Protein AF-K9THS4-F1 (afdb_monomer_lite)

Radius of gyration: 24.44 Å; chains: 1; bounding box: 47×36×69 Å

pLDDT: mean 78.22, std 18.9, range [24.45, 96.75]

Foldseek 3Di:
DDDDADDPVLVVLLVVLLPDDPVLLVQLLVQQQPDDQDLDLVVSLVSSCVRRVVDDSVSSSSNLVVLLVLLVVCVVVVHDLLVSLVSVLVRLVPDPSNPVADPVSSVSSSVSSCSSNDPPTSSNVNSVSVVVVVVVVVVVVVVDDDDPDDPPDDDDDDDDDPPDDLVRLLVLLVVLVVVLCVVCPPVPDLVVSCPDPSNSVLLVSAPSCLLVLLVVLVVVPLSCQVSNCSRVVDQQQDPVCPPVSVVSNVSSNVVCVVVVHDD

Secondary structure (DSSP, 8-state):
-------GGGHHHHHHHHHS-HHHHHHHHHHHHHSPP-S-HHHHHHHHHHH-TTS-HHHHHHHHHHHHHHHHHHHHTT--HHHHHHHHHHHHHT-GGGTT--HHHHHHHHHHHHHHT-TTSHHHHHHHHHHHHHHHHHHHHHTT---S--TT-------------HHHHHHHHHHHHHHHHHHTTT---HHHHHTSHHHHHHHHTGGGGHHHHHHHHHTT--SSHHHHHHHH----S-GGGTT-HHHHHHHHHHHHHHTT---

Organism: NCBI:txid56110

Structure (mmCIF, N/CA/C/O backbone):
data_AF-K9THS4-F1
#
_entry.id   AF-K9THS4-F1
#
loop_
_atom_site.group_PDB
_atom_site.id
_atom_site.type_symbol
_atom_site.label_atom_id
_atom_site.label_alt_id
_atom_site.label_comp_id
_atom_site.label_asym_id
_atom_site.label_entity_id
_atom_site.label_seq_id
_atom_site.pdbx_PDB_ins_code
_atom_site.Cartn_x
_atom_site.Cartn_y
_atom_site.Cartn_z
_atom_site.occupancy
_atom_site.B_iso_or_equiv
_atom_site.auth_seq_id
_atom_site.auth_comp_id
_atom_site.auth_asym_id
_atom_site.auth_atom_id
_atom_site.pdbx_PDB_model_num
ATOM 1 N N . MET A 1 1 ? 8.500 19.669 -2.660 1.00 38.84 1 MET A N 1
ATOM 2 C CA . MET A 1 1 ? 9.772 18.922 -2.801 1.00 38.84 1 MET A CA 1
ATOM 3 C C . MET A 1 1 ? 9.822 18.404 -4.232 1.00 38.84 1 MET A C 1
ATOM 5 O O . MET A 1 1 ? 8.869 17.749 -4.624 1.00 38.84 1 MET A O 1
ATOM 9 N N . LYS A 1 2 ? 10.820 18.785 -5.044 1.00 50.41 2 LYS A N 1
ATOM 10 C CA . LYS A 1 2 ? 10.943 18.274 -6.423 1.00 50.41 2 LYS A CA 1
ATOM 11 C C . LYS A 1 2 ? 11.494 16.850 -6.345 1.00 50.41 2 LYS A C 1
ATOM 13 O O . LYS A 1 2 ? 12.537 16.660 -5.729 1.00 50.41 2 LYS A O 1
ATOM 18 N N . ILE A 1 3 ? 10.793 15.878 -6.917 1.00 54.09 3 ILE A N 1
ATOM 19 C CA . ILE A 1 3 ? 11.321 14.524 -7.106 1.00 54.09 3 ILE A CA 1
ATOM 20 C C . ILE A 1 3 ? 12.484 14.659 -8.093 1.00 54.09 3 ILE A C 1
ATOM 22 O O . ILE A 1 3 ? 12.300 15.204 -9.179 1.00 54.09 3 ILE A O 1
ATOM 26 N N . THR A 1 4 ? 13.691 14.254 -7.705 1.00 60.38 4 THR A N 1
ATOM 27 C CA . THR A 1 4 ? 14.887 14.436 -8.545 1.00 60.38 4 THR A CA 1
ATOM 28 C C . THR A 1 4 ? 15.502 13.130 -9.020 1.00 60.38 4 THR A C 1
ATOM 30 O O . THR A 1 4 ? 16.322 13.169 -9.932 1.00 60.38 4 THR A O 1
ATOM 33 N N . GLN A 1 5 ? 15.145 11.988 -8.424 1.00 74.25 5 GLN A N 1
ATOM 34 C CA . GLN A 1 5 ? 15.781 10.702 -8.715 1.00 74.25 5 GLN A CA 1
ATOM 35 C C . GLN A 1 5 ? 14.798 9.537 -8.575 1.00 74.25 5 GLN A C 1
ATOM 37 O O . GLN A 1 5 ? 13.923 9.557 -7.709 1.00 74.25 5 GLN A O 1
ATOM 42 N N . VAL A 1 6 ? 14.977 8.515 -9.414 1.00 75.81 6 VAL A N 1
ATOM 43 C CA . VAL A 1 6 ? 14.311 7.213 -9.294 1.00 75.81 6 VAL A CA 1
ATOM 44 C C . VAL A 1 6 ? 15.268 6.247 -8.583 1.00 75.81 6 VAL A C 1
ATOM 46 O O . VAL A 1 6 ? 16.421 6.148 -8.996 1.00 75.81 6 VAL A O 1
ATOM 49 N N . PRO A 1 7 ? 14.837 5.520 -7.536 1.00 75.81 7 PRO A N 1
ATOM 50 C CA . PRO A 1 7 ? 15.679 4.522 -6.880 1.00 75.81 7 PRO A CA 1
ATOM 51 C C . PRO A 1 7 ? 16.186 3.439 -7.845 1.00 75.81 7 PRO A C 1
ATOM 53 O O . PRO A 1 7 ? 15.413 2.893 -8.634 1.00 75.81 7 PRO A O 1
ATOM 56 N N . SER A 1 8 ? 17.465 3.070 -7.730 1.00 76.81 8 SER A N 1
ATOM 57 C CA . SER A 1 8 ? 18.138 2.120 -8.635 1.00 76.81 8 SER A CA 1
ATOM 58 C C . SER A 1 8 ? 17.502 0.728 -8.683 1.00 76.81 8 SER A C 1
ATOM 60 O O . SER A 1 8 ? 17.596 0.040 -9.698 1.00 76.81 8 SER A O 1
ATOM 62 N N . GLN A 1 9 ? 16.781 0.334 -7.631 1.00 76.06 9 GLN A N 1
ATOM 63 C CA . GLN A 1 9 ? 15.999 -0.906 -7.599 1.00 76.06 9 GLN A CA 1
ATOM 64 C C . GLN A 1 9 ? 14.936 -0.990 -8.709 1.00 76.06 9 GLN A C 1
ATOM 66 O O . GLN A 1 9 ? 14.544 -2.088 -9.087 1.00 76.06 9 GLN A O 1
ATOM 71 N N . TYR A 1 10 ? 14.492 0.146 -9.261 1.00 81.94 10 TYR A N 1
ATOM 72 C CA . TYR A 1 10 ? 13.510 0.187 -10.349 1.00 81.94 10 TYR A CA 1
ATOM 73 C C . TYR A 1 10 ? 14.139 0.172 -11.748 1.00 81.94 10 TYR A C 1
ATOM 75 O O . TYR A 1 10 ? 13.423 0.019 -12.738 1.00 81.94 10 TYR A O 1
ATOM 83 N N . TYR A 1 11 ? 15.466 0.290 -11.869 1.00 87.94 11 TYR A N 1
ATOM 84 C CA . TYR A 1 11 ? 16.137 0.298 -13.173 1.00 87.94 11 TYR A CA 1
ATOM 85 C C . TYR A 1 11 ? 15.933 -1.000 -13.970 1.00 87.94 11 TYR A C 1
ATOM 87 O O . TYR A 1 11 ? 15.721 -0.910 -15.183 1.00 87.94 11 TYR A O 1
ATOM 95 N N . PRO A 1 12 ? 15.939 -2.203 -13.357 1.00 86.25 12 PRO A N 1
ATOM 96 C CA . PRO A 1 12 ? 15.635 -3.434 -14.082 1.00 86.25 12 PRO A CA 1
ATOM 97 C C . PRO A 1 12 ? 14.235 -3.425 -14.706 1.00 86.25 12 PRO A C 1
ATOM 99 O O . PRO A 1 12 ? 14.082 -3.814 -15.861 1.00 86.25 12 PRO A O 1
ATOM 102 N N . VAL A 1 13 ? 13.226 -2.923 -13.987 1.00 87.06 13 VAL A N 1
ATOM 103 C CA . VAL A 1 13 ? 11.841 -2.852 -14.483 1.00 87.06 13 VAL A CA 1
ATOM 104 C C . VAL A 1 13 ? 11.675 -1.796 -15.564 1.00 87.06 13 VAL A C 1
ATOM 106 O O . VAL A 1 13 ? 10.976 -2.032 -16.546 1.00 87.06 13 VAL A O 1
ATOM 109 N N . LEU A 1 14 ? 12.351 -0.654 -15.434 1.00 91.62 14 LEU A N 1
ATOM 110 C CA . LEU A 1 14 ? 12.387 0.361 -16.486 1.00 91.62 14 LEU A CA 1
ATOM 111 C C . LEU A 1 14 ? 12.985 -0.202 -17.777 1.00 91.62 14 LEU A C 1
ATOM 113 O O . LEU A 1 14 ? 12.361 -0.103 -18.830 1.00 91.62 14 LEU A O 1
ATOM 117 N N . ASN A 1 15 ? 14.141 -0.866 -17.691 1.00 91.19 15 ASN A N 1
ATOM 118 C CA . ASN A 1 15 ? 14.742 -1.541 -18.844 1.00 91.19 15 ASN A CA 1
ATOM 119 C C . ASN A 1 15 ? 13.814 -2.620 -19.406 1.00 91.19 15 ASN A C 1
ATOM 121 O O . ASN A 1 15 ? 13.628 -2.716 -20.614 1.00 91.19 15 ASN A O 1
ATOM 125 N N . GLN A 1 16 ? 13.155 -3.385 -18.538 1.00 91.69 16 GLN A N 1
ATOM 126 C CA . GLN A 1 16 ? 12.163 -4.358 -18.964 1.00 91.69 16 GLN A CA 1
ATOM 127 C C . GLN A 1 16 ? 11.025 -3.710 -19.766 1.00 91.69 16 GLN A C 1
ATOM 129 O O . GLN A 1 16 ? 10.677 -4.198 -20.838 1.00 91.69 16 GLN A O 1
ATOM 134 N N . LEU A 1 17 ? 10.438 -2.626 -19.260 1.00 92.94 17 LEU A N 1
ATOM 135 C CA . LEU A 1 17 ? 9.347 -1.910 -19.917 1.00 92.94 17 LEU A CA 1
ATOM 136 C C . LEU A 1 17 ? 9.778 -1.197 -21.196 1.00 92.94 17 LEU A C 1
ATOM 138 O O . LEU A 1 17 ? 8.922 -0.943 -22.037 1.00 92.94 17 LEU A O 1
ATOM 142 N N . ILE A 1 18 ? 11.062 -0.888 -21.363 1.00 93.00 18 ILE A N 1
ATOM 143 C CA . ILE A 1 18 ? 11.617 -0.359 -22.612 1.00 93.00 18 ILE A CA 1
ATOM 144 C C . ILE A 1 18 ? 11.721 -1.470 -23.666 1.00 93.00 18 ILE A C 1
ATOM 146 O O . ILE A 1 18 ? 11.284 -1.285 -24.803 1.00 93.00 18 ILE A O 1
ATOM 150 N N . GLU A 1 19 ? 12.230 -2.639 -23.273 1.00 90.94 19 GLU A N 1
ATOM 151 C CA . GLU A 1 19 ? 12.573 -3.736 -24.190 1.00 90.94 19 GLU A CA 1
ATOM 152 C C . GLU A 1 19 ? 11.407 -4.685 -24.513 1.00 90.94 19 GLU A C 1
ATOM 154 O O . GLU A 1 19 ? 11.473 -5.430 -25.485 1.00 90.94 19 GLU A O 1
ATOM 159 N N . LEU A 1 20 ? 10.331 -4.693 -23.717 1.00 91.75 20 LEU A N 1
ATOM 160 C CA . LEU A 1 20 ? 9.190 -5.594 -23.937 1.00 91.75 20 LEU A CA 1
ATOM 161 C C . LEU A 1 20 ? 8.550 -5.422 -25.324 1.00 91.75 20 LEU A C 1
ATOM 163 O O . LEU A 1 20 ? 8.551 -4.325 -25.878 1.00 91.75 20 LEU A O 1
ATOM 167 N N . ASP A 1 21 ? 7.940 -6.478 -25.862 1.00 91.50 21 ASP A N 1
ATOM 168 C CA . ASP A 1 21 ? 7.151 -6.385 -27.094 1.00 91.50 21 ASP A CA 1
ATOM 169 C C . ASP A 1 21 ? 5.823 -5.656 -26.850 1.00 91.50 21 ASP A C 1
ATOM 171 O O . ASP A 1 21 ? 5.188 -5.818 -25.805 1.00 91.50 21 ASP A O 1
ATOM 175 N N . ASP A 1 22 ? 5.367 -4.869 -27.830 1.00 91.38 22 ASP A N 1
ATOM 176 C CA . ASP A 1 22 ? 4.114 -4.107 -27.705 1.00 91.38 22 ASP A CA 1
ATOM 177 C C . ASP A 1 22 ? 2.886 -5.020 -27.566 1.00 91.38 22 ASP A C 1
ATOM 179 O O . ASP A 1 22 ? 1.935 -4.662 -26.876 1.00 91.38 22 ASP A O 1
ATOM 183 N N . THR A 1 23 ? 2.925 -6.223 -28.147 1.00 92.50 23 THR A N 1
ATOM 184 C CA . THR A 1 23 ? 1.872 -7.240 -27.991 1.00 92.50 23 THR A CA 1
ATOM 185 C C . THR A 1 23 ? 1.735 -7.701 -26.543 1.00 92.50 23 THR A C 1
ATOM 187 O O . THR A 1 23 ? 0.623 -7.854 -26.054 1.00 92.50 23 THR A O 1
ATOM 190 N N . ILE A 1 24 ? 2.848 -7.842 -25.819 1.00 93.50 24 ILE A N 1
ATOM 191 C CA . ILE A 1 24 ? 2.836 -8.237 -24.406 1.00 93.50 24 ILE A CA 1
ATOM 192 C C . ILE A 1 24 ? 2.225 -7.123 -23.552 1.00 93.50 24 ILE A C 1
ATOM 194 O O . ILE A 1 24 ? 1.460 -7.400 -22.630 1.00 93.50 24 ILE A O 1
ATOM 198 N N . ILE A 1 25 ? 2.540 -5.859 -23.852 1.00 94.50 25 ILE A N 1
ATOM 199 C CA . ILE A 1 25 ? 1.925 -4.725 -23.152 1.00 94.50 25 ILE A CA 1
ATOM 200 C C . ILE A 1 25 ? 0.426 -4.651 -23.448 1.00 94.50 25 ILE A C 1
ATOM 202 O O . ILE A 1 25 ? -0.354 -4.398 -22.533 1.00 94.50 25 ILE A O 1
ATOM 206 N N . GLU A 1 26 ? 0.014 -4.889 -24.695 1.00 93.81 26 GLU A N 1
ATOM 207 C CA . GLU A 1 26 ? -1.404 -4.958 -25.052 1.00 93.81 26 GLU A CA 1
ATOM 208 C C . GLU A 1 26 ? -2.120 -6.037 -24.237 1.00 93.81 26 GLU A C 1
ATOM 210 O O . GLU A 1 26 ? -3.110 -5.738 -23.570 1.00 93.81 26 GLU A O 1
ATOM 215 N N . ASP A 1 27 ? -1.576 -7.253 -24.212 1.00 94.06 27 ASP A N 1
ATOM 216 C CA . ASP A 1 27 ? -2.140 -8.373 -23.460 1.00 94.06 27 ASP A CA 1
ATOM 217 C C . ASP A 1 27 ? -2.231 -8.057 -21.958 1.00 94.06 27 ASP A C 1
ATOM 219 O O . ASP A 1 27 ? -3.248 -8.350 -21.324 1.00 94.06 27 ASP A O 1
ATOM 223 N N . LEU A 1 28 ? -1.210 -7.407 -21.383 1.00 94.62 28 LEU A N 1
ATOM 224 C CA . LEU A 1 28 ? -1.223 -6.946 -19.991 1.00 94.62 28 LEU A CA 1
ATOM 225 C C . LEU A 1 28 ? -2.341 -5.933 -19.739 1.00 94.62 28 LEU A C 1
ATOM 227 O O . LEU A 1 28 ? -3.115 -6.099 -18.797 1.00 94.62 28 LEU A O 1
ATOM 231 N N . VAL A 1 29 ? -2.448 -4.902 -20.577 1.00 94.56 29 VAL A N 1
ATOM 232 C CA . VAL A 1 29 ? -3.470 -3.857 -20.433 1.00 94.56 29 VAL A CA 1
ATOM 233 C C . VAL A 1 29 ? -4.873 -4.451 -20.563 1.00 94.56 29 VAL A C 1
ATOM 235 O O . VAL A 1 29 ? -5.739 -4.138 -19.749 1.00 94.56 29 VAL A O 1
ATOM 238 N N . GLN A 1 30 ? -5.111 -5.334 -21.537 1.00 93.00 30 GLN A N 1
ATOM 239 C CA . GLN A 1 30 ? -6.411 -5.993 -21.695 1.00 93.00 30 GLN A CA 1
ATOM 240 C C . GLN A 1 30 ? -6.737 -6.901 -20.510 1.00 93.00 30 GLN A C 1
ATOM 242 O O . GLN A 1 30 ? -7.857 -6.864 -20.003 1.00 93.00 30 GLN A O 1
ATOM 247 N N . SER A 1 31 ? -5.749 -7.652 -20.019 1.00 92.75 31 SER A N 1
ATOM 248 C CA . SER A 1 31 ? -5.912 -8.499 -18.835 1.00 92.75 31 SER A CA 1
ATOM 249 C C . SER A 1 31 ? -6.328 -7.666 -17.621 1.00 92.75 31 SER A C 1
ATOM 251 O O . SER A 1 31 ? -7.316 -7.974 -16.960 1.00 92.75 31 SER A O 1
ATOM 253 N N . LEU A 1 32 ? -5.650 -6.545 -17.363 1.00 92.56 32 LEU A N 1
ATOM 254 C CA . LEU A 1 32 ? -5.971 -5.646 -16.248 1.00 92.56 32 LEU A CA 1
ATOM 255 C C . LEU A 1 32 ? -7.385 -5.045 -16.332 1.00 92.56 32 LEU A C 1
ATOM 257 O O . LEU A 1 32 ? -7.974 -4.753 -15.294 1.00 92.56 32 LEU A O 1
ATOM 261 N N . LYS A 1 33 ? -7.944 -4.884 -17.538 1.00 89.31 33 LYS A N 1
ATOM 262 C CA . LYS A 1 33 ? -9.308 -4.367 -17.744 1.00 89.31 33 LYS A CA 1
ATOM 263 C C . LYS A 1 33 ? -10.400 -5.383 -17.436 1.00 89.31 33 LYS A C 1
ATOM 265 O O . LYS A 1 33 ? -11.480 -4.995 -17.000 1.00 89.31 33 LYS A O 1
ATOM 270 N N . ILE A 1 34 ? -10.147 -6.663 -17.701 1.00 86.62 34 ILE A N 1
ATOM 271 C CA . ILE A 1 34 ? -11.146 -7.728 -17.527 1.00 86.62 34 ILE A CA 1
ATOM 272 C C . ILE A 1 34 ? -11.077 -8.395 -16.153 1.00 86.62 34 ILE A C 1
ATOM 274 O O . ILE A 1 34 ? -12.020 -9.081 -15.755 1.00 86.62 34 ILE A O 1
ATOM 278 N N . VAL A 1 35 ? -9.963 -8.233 -15.437 1.00 83.31 35 VAL A N 1
ATOM 279 C CA . VAL A 1 35 ? -9.794 -8.805 -14.102 1.00 83.31 35 VAL A CA 1
ATOM 280 C C . VAL A 1 35 ? -10.770 -8.138 -13.124 1.00 83.31 35 VAL A C 1
ATOM 282 O O . VAL A 1 35 ? -10.852 -6.908 -13.085 1.00 83.31 35 VAL A O 1
ATOM 285 N N . PRO A 1 36 ? -11.506 -8.922 -12.309 1.00 74.38 36 PRO A N 1
ATOM 286 C CA . PRO A 1 36 ? -12.334 -8.366 -11.249 1.00 74.38 36 PRO A CA 1
ATOM 287 C C . PRO A 1 36 ? -11.516 -7.456 -10.322 1.00 74.38 36 PRO A C 1
ATOM 289 O O . PRO A 1 36 ? -10.372 -7.796 -10.005 1.00 74.38 36 PRO A O 1
ATOM 292 N N . PRO A 1 37 ? -12.086 -6.337 -9.838 1.00 73.81 37 PRO A N 1
ATOM 293 C CA . PRO A 1 37 ? -11.409 -5.491 -8.867 1.00 73.81 37 PRO A CA 1
ATOM 294 C C . PRO A 1 37 ? -10.955 -6.316 -7.660 1.00 73.81 37 PRO A C 1
ATOM 296 O O . PRO A 1 37 ? -11.743 -7.051 -7.066 1.00 73.81 37 PRO A O 1
ATOM 299 N N . THR A 1 38 ? -9.681 -6.194 -7.309 1.00 74.69 38 THR A N 1
ATOM 300 C CA . THR A 1 38 ? -9.064 -6.899 -6.185 1.00 74.69 38 THR A CA 1
ATOM 301 C C . THR A 1 38 ? -8.219 -5.927 -5.379 1.00 74.69 38 THR A C 1
ATOM 303 O O . THR A 1 38 ? -7.718 -4.946 -5.926 1.00 74.69 38 THR A O 1
ATOM 306 N N . LEU A 1 39 ? -8.079 -6.201 -4.083 1.00 70.50 39 LEU A N 1
ATOM 307 C CA . LEU A 1 39 ? -7.190 -5.470 -3.175 1.00 70.50 39 LEU A CA 1
ATOM 308 C C . LEU A 1 39 ? -5.860 -6.212 -2.948 1.00 70.50 39 LEU A C 1
ATOM 310 O O . LEU A 1 39 ? -4.973 -5.710 -2.266 1.00 70.50 39 LEU A O 1
ATOM 314 N N . GLU A 1 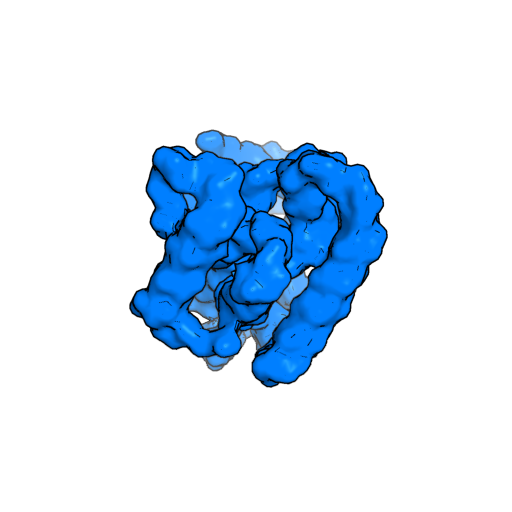40 ? -5.704 -7.397 -3.543 1.00 75.06 40 GLU A N 1
ATOM 315 C CA . GLU A 1 40 ? -4.527 -8.245 -3.384 1.00 75.06 40 GLU A CA 1
ATOM 316 C C . GLU A 1 40 ? -3.678 -8.265 -4.656 1.00 75.06 40 GLU A C 1
ATOM 318 O O . GLU A 1 40 ? -4.083 -8.805 -5.693 1.00 75.06 40 GLU A O 1
ATOM 323 N N . LEU A 1 41 ? -2.454 -7.742 -4.552 1.00 78.25 41 LEU A N 1
ATOM 324 C CA . LEU A 1 41 ? -1.480 -7.763 -5.641 1.00 78.25 41 LEU A CA 1
ATOM 325 C C . LEU A 1 41 ? -1.138 -9.195 -6.076 1.00 78.25 41 LEU A C 1
ATOM 327 O O . LEU A 1 41 ? -1.084 -9.469 -7.269 1.00 78.25 41 LEU A O 1
ATOM 331 N N . GLU A 1 42 ? -0.964 -10.136 -5.143 1.00 77.75 42 GLU A N 1
ATOM 332 C CA . GLU A 1 42 ? -0.630 -11.524 -5.493 1.00 77.75 42 GLU A CA 1
ATOM 333 C C . GLU A 1 42 ? -1.748 -12.189 -6.316 1.00 77.75 42 GLU A C 1
ATOM 335 O O . GLU A 1 42 ? -1.476 -12.879 -7.305 1.00 77.75 42 GLU A O 1
ATOM 340 N N . ALA A 1 43 ? -3.010 -11.959 -5.941 1.00 79.06 43 ALA A N 1
ATOM 341 C CA . ALA A 1 43 ? -4.166 -12.465 -6.673 1.00 79.06 43 ALA A CA 1
ATOM 342 C C . ALA A 1 43 ? -4.269 -11.833 -8.069 1.00 79.06 43 ALA A C 1
ATOM 344 O O . ALA A 1 43 ? -4.508 -12.547 -9.051 1.00 79.06 43 ALA A O 1
ATOM 345 N N . LEU A 1 44 ? -4.024 -10.521 -8.179 1.00 84.75 44 LEU A N 1
ATOM 346 C CA . LEU A 1 44 ? -3.960 -9.834 -9.468 1.00 84.75 44 LEU A CA 1
ATOM 347 C C . LEU A 1 44 ? -2.855 -10.427 -10.348 1.00 84.75 44 LEU A C 1
ATOM 349 O O . LEU A 1 44 ? -3.128 -10.846 -11.471 1.00 84.75 44 LEU A O 1
ATOM 353 N N . THR A 1 45 ? -1.634 -10.535 -9.821 1.00 87.88 45 THR A N 1
ATOM 354 C CA . THR A 1 45 ? -0.466 -11.062 -10.533 1.00 87.88 45 THR A CA 1
ATOM 355 C C . THR A 1 45 ? -0.713 -12.480 -11.038 1.00 87.88 45 THR A C 1
ATOM 357 O O . THR A 1 45 ? -0.433 -12.767 -12.200 1.00 87.88 45 THR A O 1
ATOM 360 N N . LYS A 1 46 ? -1.289 -13.372 -10.219 1.00 87.06 46 LYS A N 1
ATOM 361 C CA . LYS A 1 46 ? -1.653 -14.734 -10.652 1.00 87.06 46 LYS A CA 1
ATOM 362 C C . LYS A 1 46 ? -2.692 -14.724 -11.769 1.00 87.06 46 LYS A C 1
ATOM 364 O O . LYS A 1 46 ? -2.565 -15.479 -12.732 1.00 87.0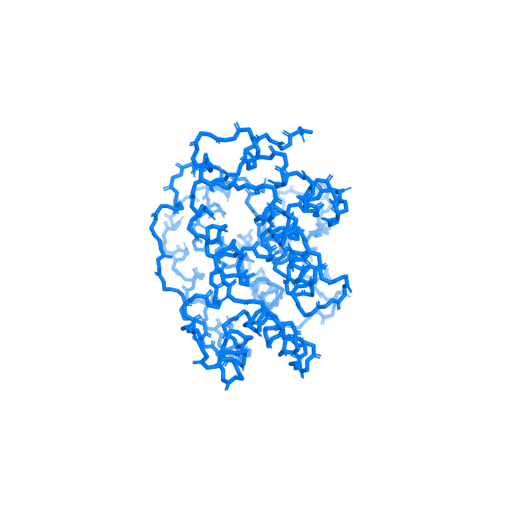6 46 LYS A O 1
ATOM 369 N N . THR A 1 47 ? -3.706 -13.870 -11.652 1.00 88.19 47 THR A N 1
ATOM 370 C CA . THR A 1 47 ? -4.781 -13.791 -12.646 1.00 88.19 47 THR A CA 1
ATOM 371 C C . THR A 1 47 ? -4.250 -13.267 -13.977 1.00 88.19 47 THR A C 1
ATOM 373 O O . THR A 1 47 ? -4.456 -13.908 -15.007 1.00 88.19 47 THR A O 1
ATOM 376 N N . VAL A 1 48 ? -3.479 -12.178 -13.960 1.00 91.00 48 VAL A N 1
ATOM 377 C CA . VAL A 1 48 ? -2.841 -11.608 -15.155 1.00 91.00 48 VAL A CA 1
ATOM 378 C C . VAL A 1 48 ? -1.845 -12.598 -15.766 1.00 91.00 48 VAL A C 1
ATOM 380 O O . VAL A 1 48 ? -1.885 -12.832 -16.969 1.00 91.00 48 VAL A O 1
ATOM 383 N N . ALA A 1 49 ? -1.019 -13.273 -14.961 1.00 91.19 49 ALA A N 1
ATOM 384 C CA . ALA A 1 49 ? -0.077 -14.284 -15.451 1.00 91.19 49 ALA A CA 1
ATOM 385 C C . ALA A 1 49 ? -0.761 -15.499 -16.100 1.00 91.19 49 ALA A C 1
ATOM 387 O O . ALA A 1 49 ? -0.196 -16.127 -16.994 1.00 91.19 49 ALA A O 1
ATOM 388 N N . SER A 1 50 ? -1.989 -15.833 -15.690 1.00 89.75 50 SER A N 1
ATOM 389 C CA . SER A 1 50 ? -2.756 -16.910 -16.328 1.00 89.75 50 SER A CA 1
ATOM 390 C C . SER A 1 50 ? -3.218 -16.560 -17.753 1.00 89.75 50 SER A C 1
ATOM 392 O O . SER A 1 50 ? -3.391 -17.468 -18.578 1.00 89.75 50 SER A O 1
ATOM 394 N N . GLN A 1 51 ? -3.373 -15.258 -18.031 1.00 88.56 51 GLN A N 1
ATOM 395 C CA . GLN A 1 51 ? -3.843 -14.680 -19.294 1.00 88.56 51 GLN A CA 1
ATOM 396 C C . GLN A 1 51 ? -2.668 -14.295 -20.211 1.00 88.56 51 GLN A C 1
ATOM 398 O O . GLN A 1 51 ? -2.708 -14.584 -21.404 1.00 88.56 51 GLN A O 1
ATOM 403 N N . VAL A 1 52 ? -1.581 -13.754 -19.650 1.00 89.12 52 VAL A N 1
ATOM 404 C CA . VAL A 1 52 ? -0.366 -13.335 -20.371 1.00 89.12 52 VAL A CA 1
ATOM 405 C C . VAL A 1 52 ? 0.762 -14.347 -20.155 1.00 89.12 52 VAL A C 1
ATOM 407 O O . VAL A 1 52 ? 1.642 -14.172 -19.316 1.00 89.12 52 VAL A O 1
ATOM 410 N N . ARG A 1 53 ? 0.744 -15.447 -20.918 1.00 82.88 53 ARG A N 1
ATOM 411 C CA . ARG A 1 53 ? 1.696 -16.571 -20.749 1.00 82.88 53 ARG A CA 1
ATOM 412 C C . ARG A 1 53 ? 3.063 -16.360 -21.410 1.00 82.88 53 ARG A C 1
ATOM 414 O O . ARG A 1 53 ? 3.937 -17.216 -21.302 1.00 82.88 53 ARG A O 1
ATOM 421 N N . THR A 1 54 ? 3.236 -15.255 -22.126 1.00 88.31 54 THR A N 1
ATOM 422 C CA . THR A 1 54 ? 4.447 -14.904 -22.887 1.00 88.31 54 THR A CA 1
ATOM 423 C C . THR A 1 54 ? 5.577 -14.377 -22.003 1.00 88.31 54 THR A C 1
ATOM 425 O O . THR A 1 54 ? 6.735 -14.394 -22.416 1.00 88.31 54 THR A O 1
ATOM 428 N N . ILE A 1 55 ? 5.270 -13.952 -20.774 1.00 90.62 55 ILE A N 1
ATOM 429 C CA . ILE A 1 55 ? 6.247 -13.485 -19.785 1.00 90.62 55 ILE A CA 1
ATOM 430 C C . ILE A 1 55 ? 6.037 -14.174 -18.438 1.00 90.62 55 ILE A C 1
ATOM 432 O O . ILE A 1 55 ? 4.953 -14.660 -18.126 1.00 90.62 55 ILE A O 1
ATOM 436 N N . SER A 1 56 ? 7.097 -14.255 -17.632 1.00 89.81 56 SER A N 1
ATOM 437 C CA . SER A 1 56 ? 7.030 -14.930 -16.337 1.00 89.81 56 SER A CA 1
ATOM 438 C C . SER A 1 56 ? 6.203 -14.135 -15.326 1.00 89.81 56 SER A C 1
ATOM 440 O O . SER A 1 56 ? 6.201 -12.905 -15.326 1.00 89.81 56 SER A O 1
ATOM 442 N N . GLN A 1 57 ? 5.563 -14.846 -14.396 1.00 84.81 57 GLN A N 1
ATOM 443 C CA . GLN A 1 57 ? 4.790 -14.236 -13.313 1.00 84.81 57 GLN A CA 1
ATOM 444 C C . GLN A 1 57 ? 5.617 -13.241 -12.480 1.00 84.81 57 GLN A C 1
ATOM 446 O O . GLN A 1 57 ? 5.099 -12.201 -12.091 1.00 84.81 57 GLN A O 1
ATOM 451 N N . HIS A 1 58 ? 6.901 -13.530 -12.242 1.00 83.50 58 HIS A N 1
ATOM 452 C CA . HIS A 1 58 ? 7.813 -12.615 -11.546 1.00 83.50 58 HIS A CA 1
ATOM 453 C C . HIS A 1 58 ? 7.937 -11.281 -12.285 1.00 83.50 58 HIS A C 1
ATOM 455 O O . HIS A 1 58 ? 7.720 -10.230 -11.700 1.00 83.50 58 HIS A O 1
ATOM 461 N N . ARG A 1 59 ? 8.193 -11.332 -13.599 1.00 86.81 59 ARG A N 1
ATOM 462 C CA . ARG A 1 59 ? 8.311 -10.135 -14.440 1.00 86.81 59 ARG A CA 1
ATOM 463 C C . ARG A 1 59 ? 7.010 -9.339 -14.495 1.00 86.81 59 ARG A C 1
ATOM 465 O O . ARG A 1 59 ? 7.067 -8.120 -14.609 1.00 86.81 59 ARG A O 1
ATOM 472 N N . ILE A 1 60 ? 5.860 -10.014 -14.433 1.00 90.69 60 ILE A N 1
ATOM 473 C CA . ILE A 1 60 ? 4.552 -9.358 -14.300 1.00 90.69 60 ILE A CA 1
ATOM 474 C C . ILE A 1 60 ? 4.473 -8.639 -12.953 1.00 90.69 60 ILE A C 1
ATOM 476 O O . ILE A 1 60 ? 4.170 -7.451 -12.949 1.00 90.69 60 ILE A O 1
ATOM 480 N N . SER A 1 61 ? 4.793 -9.316 -11.844 1.00 86.50 61 SER A N 1
ATOM 481 C CA . SER A 1 61 ? 4.800 -8.713 -10.499 1.00 86.50 61 SER A CA 1
ATOM 482 C C . SER A 1 61 ? 5.637 -7.441 -10.468 1.00 86.50 61 SER A C 1
ATOM 484 O O . SER A 1 61 ? 5.128 -6.395 -10.081 1.00 86.50 61 SER A O 1
ATOM 486 N N . ASP A 1 62 ? 6.862 -7.506 -10.995 1.00 83.56 62 ASP A N 1
ATOM 487 C CA . ASP A 1 62 ? 7.783 -6.373 -11.042 1.00 83.56 62 ASP A CA 1
ATOM 488 C C . ASP A 1 62 ? 7.173 -5.153 -11.762 1.00 83.56 62 ASP A C 1
ATOM 490 O O . ASP A 1 62 ? 7.294 -4.017 -11.301 1.00 83.56 62 ASP A O 1
ATOM 494 N N . ILE A 1 63 ? 6.478 -5.377 -12.888 1.00 91.88 63 ILE A N 1
ATOM 495 C CA . ILE A 1 63 ? 5.782 -4.309 -13.624 1.00 91.88 63 ILE A CA 1
ATOM 496 C C . ILE A 1 63 ? 4.640 -3.736 -12.787 1.00 91.88 63 ILE A C 1
ATOM 498 O O . ILE A 1 63 ? 4.508 -2.516 -12.698 1.00 91.88 63 ILE A O 1
ATOM 502 N N . LEU A 1 64 ? 3.794 -4.592 -12.206 1.00 91.69 64 LEU A N 1
ATOM 503 C CA . LEU A 1 64 ? 2.624 -4.138 -11.454 1.00 91.69 64 LEU A CA 1
ATOM 504 C C . LEU A 1 64 ? 3.043 -3.358 -10.200 1.00 91.69 64 LEU A C 1
ATOM 506 O O . LEU A 1 64 ? 2.489 -2.293 -9.938 1.00 91.69 64 LEU A O 1
ATOM 510 N N . GLU A 1 65 ? 4.054 -3.834 -9.471 1.00 82.50 65 GLU A N 1
ATOM 511 C CA . GLU A 1 65 ? 4.639 -3.161 -8.303 1.00 82.50 65 GLU A CA 1
ATOM 512 C C . GLU A 1 65 ? 5.227 -1.800 -8.669 1.00 82.50 65 GLU A C 1
ATOM 514 O O . GLU A 1 65 ? 4.998 -0.803 -7.976 1.00 82.50 65 GLU A O 1
ATOM 519 N N . PHE A 1 66 ? 5.942 -1.736 -9.793 1.00 86.44 66 PHE A N 1
ATOM 520 C CA . PHE A 1 66 ? 6.470 -0.482 -10.304 1.00 86.44 66 PHE A CA 1
ATOM 521 C C . PHE A 1 66 ? 5.347 0.504 -10.636 1.00 86.44 66 PHE A C 1
ATOM 523 O O . PHE A 1 66 ? 5.372 1.631 -10.150 1.00 86.44 66 PHE A O 1
ATOM 530 N N . VAL A 1 67 ? 4.318 0.084 -11.380 1.00 91.38 67 VAL A N 1
ATOM 531 C CA . VAL A 1 67 ? 3.176 0.945 -11.734 1.00 91.38 67 VAL A CA 1
ATOM 532 C C . VAL A 1 67 ? 2.412 1.417 -10.489 1.00 91.38 67 VAL A C 1
ATOM 534 O O . VAL A 1 67 ? 2.072 2.596 -10.391 1.00 91.38 67 VAL A O 1
ATOM 537 N N . ILE A 1 68 ? 2.195 0.547 -9.498 1.00 83.56 68 ILE A N 1
ATOM 538 C CA . ILE A 1 68 ? 1.594 0.922 -8.205 1.00 83.56 68 ILE A CA 1
ATOM 539 C C . ILE A 1 68 ? 2.443 1.986 -7.497 1.00 83.56 68 ILE A C 1
ATOM 541 O O . ILE A 1 68 ? 1.901 2.962 -6.975 1.00 83.56 68 ILE A O 1
ATOM 545 N N . SER A 1 69 ? 3.769 1.847 -7.532 1.00 81.12 69 SER A N 1
ATOM 546 C CA . SER A 1 69 ? 4.699 2.821 -6.951 1.00 81.12 69 SER A CA 1
ATOM 547 C C . SER A 1 69 ? 4.633 4.179 -7.659 1.00 81.12 69 SER A C 1
ATOM 549 O O . SER A 1 69 ? 4.768 5.217 -7.013 1.00 81.12 69 SER A O 1
ATOM 551 N N . LEU A 1 70 ? 4.361 4.202 -8.969 1.00 85.75 70 LEU A N 1
ATOM 552 C CA . LEU A 1 70 ? 4.135 5.441 -9.720 1.00 85.75 70 LEU A CA 1
ATOM 553 C C . LEU A 1 70 ? 2.827 6.136 -9.329 1.00 85.75 70 LEU A C 1
ATOM 555 O O . LEU A 1 70 ? 2.794 7.363 -9.244 1.00 85.75 70 LEU A O 1
ATOM 559 N N . TYR A 1 71 ? 1.761 5.386 -9.039 1.00 82.56 71 TYR A N 1
ATOM 560 C CA . TYR A 1 71 ? 0.549 5.977 -8.468 1.00 82.56 71 TYR A CA 1
ATOM 561 C C . TYR A 1 71 ? 0.779 6.510 -7.052 1.00 82.56 71 TYR A C 1
ATOM 563 O O . TYR A 1 71 ? 0.292 7.587 -6.725 1.00 82.56 71 TYR A O 1
ATOM 571 N N . ALA A 1 72 ? 1.555 5.808 -6.223 1.00 77.12 72 ALA A N 1
ATOM 572 C CA . ALA A 1 72 ? 1.925 6.315 -4.903 1.00 77.12 72 ALA A CA 1
ATOM 573 C C . ALA A 1 72 ? 2.744 7.614 -4.998 1.00 77.12 72 ALA A C 1
ATOM 575 O O . ALA A 1 72 ? 2.535 8.531 -4.209 1.00 77.12 72 ALA A O 1
ATOM 576 N N . LEU A 1 73 ? 3.622 7.727 -5.999 1.00 77.69 73 LEU A N 1
ATOM 577 C CA . LEU A 1 73 ? 4.368 8.951 -6.290 1.00 77.69 73 LEU A CA 1
ATOM 578 C C . LEU A 1 73 ? 3.449 10.099 -6.737 1.00 77.69 73 LEU A C 1
ATOM 580 O O . LEU A 1 73 ? 3.613 11.224 -6.273 1.00 77.69 73 LEU A O 1
ATOM 584 N N . SER A 1 74 ? 2.490 9.806 -7.623 1.00 80.88 74 SER A N 1
ATOM 585 C CA . SER A 1 74 ? 1.448 10.750 -8.053 1.00 80.88 74 SER A CA 1
ATOM 586 C C . SER A 1 74 ? 0.686 11.304 -6.847 1.00 80.88 74 SER A C 1
ATOM 588 O O . SER A 1 74 ? 0.548 12.517 -6.709 1.00 80.88 74 SER A O 1
ATOM 590 N N . ASP A 1 75 ? 0.283 10.422 -5.934 1.00 73.81 75 ASP A N 1
ATOM 591 C CA . ASP A 1 75 ? -0.478 10.769 -4.737 1.00 73.81 75 ASP A CA 1
ATOM 592 C C . ASP A 1 75 ? 0.325 11.591 -3.724 1.00 73.81 75 ASP A C 1
ATOM 594 O O . ASP A 1 75 ? -0.134 12.644 -3.291 1.00 73.81 75 ASP A O 1
ATOM 598 N N . GLU A 1 76 ? 1.525 11.131 -3.358 1.00 72.12 76 GLU A N 1
ATOM 599 C CA . GLU A 1 76 ? 2.381 11.775 -2.347 1.00 72.12 76 GLU A CA 1
ATOM 600 C C . GLU A 1 76 ? 2.761 13.209 -2.745 1.00 72.12 76 GLU A C 1
ATOM 602 O O . GLU A 1 76 ? 2.944 14.074 -1.889 1.00 72.12 76 GLU A O 1
ATOM 607 N N . HIS A 1 77 ? 2.892 13.463 -4.048 1.00 74.75 77 HIS A N 1
ATOM 608 C CA . HIS A 1 77 ? 3.283 14.764 -4.580 1.00 74.75 77 HIS A CA 1
ATOM 609 C C . HIS A 1 77 ? 2.122 15.575 -5.156 1.00 74.75 77 HIS A C 1
ATOM 611 O O . HIS A 1 77 ? 2.371 16.677 -5.643 1.00 74.75 77 HIS A O 1
ATOM 617 N N . GLU A 1 78 ? 0.890 15.060 -5.089 1.00 76.94 78 GLU A N 1
ATOM 618 C CA . GLU A 1 78 ? -0.313 15.690 -5.648 1.00 76.94 78 GLU A CA 1
ATOM 619 C C . GLU A 1 78 ? -0.155 16.079 -7.134 1.00 76.94 78 GLU A C 1
ATOM 621 O O . GLU A 1 78 ? -0.655 17.109 -7.584 1.00 76.94 78 GLU A O 1
ATOM 626 N N . ILE A 1 79 ? 0.557 15.250 -7.905 1.00 82.50 79 ILE A N 1
ATOM 627 C CA . ILE A 1 79 ? 0.797 15.445 -9.343 1.00 82.50 79 ILE A CA 1
ATOM 628 C C . ILE A 1 79 ? 0.008 14.431 -10.165 1.00 82.50 79 ILE A C 1
ATOM 630 O O . ILE A 1 79 ? -0.289 13.328 -9.713 1.00 82.50 79 ILE A O 1
ATOM 634 N N . THR A 1 80 ? -0.313 14.783 -11.401 1.00 87.69 80 THR A N 1
ATOM 635 C CA . THR A 1 80 ? -1.027 13.913 -12.343 1.00 87.69 80 THR A CA 1
ATOM 636 C C . THR A 1 80 ? -0.169 12.732 -12.814 1.00 87.69 80 THR A C 1
ATOM 638 O O . THR A 1 80 ? 1.063 12.768 -12.769 1.00 87.69 80 THR A O 1
ATOM 641 N N . GLN A 1 81 ? -0.810 11.674 -13.323 1.00 87.44 81 GLN A N 1
ATOM 642 C CA . GLN A 1 81 ? -0.104 10.534 -13.922 1.00 87.44 81 GLN A CA 1
ATOM 643 C C . GLN A 1 81 ? 0.758 10.978 -15.112 1.00 87.44 81 GLN A C 1
ATOM 645 O O . GLN A 1 81 ? 1.885 10.513 -15.258 1.00 87.44 81 GLN A O 1
ATOM 650 N N . ASP A 1 82 ? 0.278 11.931 -15.914 1.00 89.69 82 ASP A N 1
ATOM 651 C CA . ASP A 1 82 ? 1.050 12.501 -17.021 1.00 89.69 82 ASP A CA 1
ATOM 652 C C . ASP A 1 82 ? 2.309 13.227 -16.530 1.00 89.69 82 ASP A C 1
ATOM 654 O O . ASP A 1 82 ? 3.376 13.107 -17.136 1.00 89.69 82 ASP A O 1
ATOM 658 N N . GLU A 1 83 ? 2.228 13.948 -15.409 1.00 89.56 83 GLU A N 1
ATOM 659 C CA . GLU A 1 83 ? 3.395 14.568 -14.775 1.00 89.56 83 GLU A CA 1
ATOM 660 C C . GLU A 1 83 ? 4.388 13.526 -14.246 1.00 89.56 83 GLU A C 1
ATOM 662 O O . GLU A 1 83 ? 5.593 13.719 -14.410 1.00 89.56 83 GLU A O 1
ATOM 667 N N . VAL A 1 84 ? 3.918 12.398 -13.696 1.00 90.19 84 VAL A N 1
ATOM 668 C CA . VAL A 1 84 ? 4.789 11.271 -13.308 1.00 90.19 84 VAL A CA 1
ATOM 669 C C . VAL A 1 84 ? 5.495 10.670 -14.522 1.00 90.19 84 VAL A C 1
ATOM 671 O O . VAL A 1 84 ? 6.706 10.443 -14.488 1.00 90.19 84 VAL A O 1
ATOM 674 N N . VAL A 1 85 ? 4.773 10.446 -15.619 1.00 92.50 85 VAL A N 1
ATOM 675 C CA . VAL A 1 85 ? 5.357 9.907 -16.853 1.00 92.50 85 VAL A CA 1
ATOM 676 C C . VAL A 1 85 ? 6.380 10.880 -17.449 1.00 92.50 85 VAL A C 1
ATOM 678 O O . VAL A 1 85 ? 7.465 10.462 -17.851 1.00 92.50 85 VAL A O 1
ATOM 681 N N . ASN A 1 86 ? 6.095 12.185 -17.445 1.00 91.00 86 ASN A N 1
ATOM 682 C CA . ASN A 1 86 ? 7.050 13.209 -17.878 1.00 91.00 86 ASN A CA 1
ATOM 683 C C . ASN A 1 86 ? 8.266 13.307 -16.944 1.00 91.00 86 ASN A C 1
ATOM 685 O O . ASN A 1 86 ? 9.375 13.583 -17.400 1.00 91.00 86 ASN A O 1
ATOM 689 N N . PHE A 1 87 ? 8.089 13.084 -15.640 1.00 90.88 87 PHE A N 1
ATOM 690 C CA . PHE A 1 87 ? 9.202 12.985 -14.700 1.00 90.88 87 PHE A CA 1
ATOM 691 C C . PHE A 1 87 ? 10.122 11.809 -15.056 1.00 90.88 87 PHE A C 1
ATOM 693 O O . PHE A 1 87 ? 11.335 12.002 -15.125 1.00 90.88 87 PHE A O 1
ATOM 700 N N . LEU A 1 88 ? 9.565 10.627 -15.345 1.00 91.25 88 LEU A N 1
ATOM 701 C CA . LEU A 1 88 ? 10.352 9.462 -15.760 1.00 91.25 88 LEU A CA 1
ATOM 702 C C . LEU A 1 88 ? 11.071 9.689 -17.093 1.00 91.25 88 LEU A C 1
ATOM 704 O O . LEU A 1 88 ? 12.249 9.364 -17.199 1.00 91.25 88 LEU A O 1
ATOM 708 N N . ASP A 1 89 ? 10.402 10.285 -18.084 1.00 91.62 89 ASP A N 1
ATOM 709 C CA . ASP A 1 89 ? 11.028 10.653 -19.362 1.00 91.62 89 ASP A CA 1
ATOM 710 C C . ASP A 1 89 ? 12.233 11.585 -19.141 1.00 91.62 89 ASP A C 1
ATOM 712 O O . ASP A 1 89 ? 13.335 11.306 -19.615 1.00 91.62 89 ASP A O 1
ATOM 716 N N . ASN A 1 90 ? 12.064 12.638 -18.334 1.00 90.50 90 ASN A N 1
ATOM 717 C CA . ASN A 1 90 ? 13.159 13.542 -17.983 1.00 90.50 90 ASN A CA 1
ATOM 718 C C . ASN A 1 90 ? 14.279 12.832 -17.213 1.00 90.50 90 ASN A C 1
ATOM 720 O O . ASN A 1 90 ? 15.451 13.086 -17.477 1.00 90.50 90 ASN A O 1
ATOM 724 N N . PHE A 1 91 ? 13.946 11.952 -16.269 1.00 90.56 91 PHE A N 1
ATOM 725 C CA . PHE A 1 91 ? 14.933 11.193 -15.507 1.00 90.56 91 PHE A CA 1
ATOM 726 C C . PHE A 1 91 ? 15.796 10.318 -16.427 1.00 90.56 91 PHE A C 1
ATOM 728 O O . PHE A 1 91 ? 17.021 10.405 -16.376 1.00 90.56 91 PHE A O 1
ATOM 735 N N . ILE A 1 92 ? 15.170 9.546 -17.318 1.00 91.50 92 ILE A N 1
ATOM 736 C CA . ILE A 1 92 ? 15.870 8.635 -18.234 1.00 91.50 92 ILE A CA 1
ATOM 737 C C . ILE A 1 92 ? 16.769 9.420 -19.200 1.00 91.50 92 ILE A C 1
ATOM 739 O O . ILE A 1 92 ? 17.911 9.031 -19.417 1.00 91.50 92 ILE A O 1
ATOM 743 N N . ARG A 1 93 ? 16.306 10.564 -19.727 1.00 91.12 93 ARG A N 1
ATOM 744 C CA . ARG A 1 93 ? 17.104 11.421 -20.630 1.00 91.12 93 ARG A CA 1
ATOM 745 C C . ARG A 1 93 ? 18.382 11.971 -20.002 1.00 91.12 93 ARG A C 1
ATOM 747 O O . ARG A 1 93 ? 19.329 12.256 -20.728 1.00 91.12 93 ARG A O 1
ATOM 754 N N . ASN A 1 94 ? 18.381 12.184 -18.689 1.00 88.94 94 ASN A N 1
ATOM 755 C CA . ASN A 1 94 ? 19.478 12.832 -17.970 1.00 88.94 94 ASN A CA 1
ATOM 756 C C . ASN A 1 94 ? 20.304 11.849 -17.121 1.00 88.94 94 ASN A C 1
ATOM 758 O O . ASN A 1 94 ? 21.173 12.287 -16.370 1.00 88.94 94 ASN A O 1
ATOM 762 N N . SER A 1 95 ? 20.032 10.546 -17.210 1.00 88.12 95 SER A N 1
ATOM 763 C CA . SER A 1 95 ? 20.701 9.506 -16.426 1.00 88.12 95 SER A CA 1
ATOM 764 C C . SER A 1 95 ? 21.835 8.855 -17.221 1.00 88.12 95 SER A C 1
ATOM 766 O O . SER A 1 95 ? 21.692 8.533 -18.401 1.00 88.12 95 SER A O 1
ATOM 768 N N . GLU A 1 96 ? 22.970 8.630 -16.557 1.00 89.19 96 GLU A N 1
ATOM 769 C CA . GLU A 1 96 ? 24.129 7.944 -17.145 1.00 89.19 96 GLU A CA 1
ATOM 770 C C . GLU A 1 96 ? 23.859 6.437 -17.343 1.00 89.19 96 GLU A C 1
ATOM 772 O O . GLU A 1 96 ? 24.461 5.781 -18.194 1.00 89.19 96 GLU A O 1
ATOM 777 N N . GLU A 1 97 ? 22.896 5.894 -16.601 1.00 89.44 97 GLU A N 1
ATOM 778 C CA . GLU A 1 97 ? 22.493 4.491 -16.590 1.00 89.44 97 GLU A CA 1
ATOM 779 C C . GLU A 1 97 ? 21.589 4.095 -17.765 1.00 89.44 97 GLU A C 1
ATOM 781 O O . GLU A 1 97 ? 21.461 2.907 -18.060 1.00 89.44 97 GLU A O 1
ATOM 786 N N . PHE A 1 98 ? 20.989 5.069 -18.459 1.00 91.19 98 PHE A N 1
ATOM 787 C CA . PHE A 1 98 ? 20.093 4.844 -19.600 1.00 91.19 98 PHE A CA 1
ATOM 788 C C . PHE A 1 98 ? 20.637 5.413 -20.916 1.00 91.19 98 PHE A C 1
ATOM 790 O O . PHE A 1 98 ? 19.885 5.724 -21.839 1.00 91.19 98 PHE A O 1
ATOM 797 N N . THR A 1 99 ? 21.959 5.509 -21.044 1.00 89.62 99 THR A N 1
ATOM 798 C CA . THR A 1 99 ? 22.630 6.017 -22.254 1.00 89.62 99 THR A CA 1
ATOM 799 C C . THR A 1 99 ? 22.340 5.201 -23.524 1.00 89.62 99 THR A C 1
ATOM 801 O O . THR A 1 99 ? 22.482 5.724 -24.629 1.00 89.62 99 THR A O 1
ATOM 804 N N . HIS A 1 100 ? 21.890 3.945 -23.402 1.00 90.06 100 HIS A N 1
ATOM 805 C CA . HIS A 1 100 ? 21.442 3.095 -24.518 1.00 90.06 100 HIS A CA 1
ATOM 806 C C . HIS A 1 100 ? 20.020 3.405 -25.012 1.00 90.06 100 HIS A C 1
ATOM 808 O O . HIS A 1 100 ? 19.601 2.902 -26.058 1.00 90.06 100 HIS A O 1
ATOM 814 N N . VAL A 1 101 ? 19.252 4.207 -24.275 1.00 91.31 101 VAL A N 1
ATOM 815 C CA . VAL A 1 101 ? 17.846 4.491 -24.568 1.00 91.31 101 VAL A CA 1
ATOM 816 C C . VAL A 1 101 ? 17.743 5.646 -25.566 1.00 91.31 101 VAL A C 1
ATOM 818 O O . VAL A 1 101 ? 18.207 6.754 -25.316 1.00 91.31 101 VAL A O 1
ATOM 821 N N . ASN A 1 102 ? 17.113 5.400 -26.718 1.00 92.06 102 ASN A N 1
ATOM 822 C CA . ASN A 1 102 ? 16.900 6.414 -27.754 1.00 92.06 102 ASN A CA 1
ATOM 823 C C . ASN A 1 102 ? 15.494 7.048 -27.671 1.00 92.06 102 ASN A C 1
ATOM 825 O O . ASN A 1 102 ? 14.650 6.646 -26.872 1.00 92.06 102 ASN A O 1
ATOM 829 N N . LEU A 1 103 ? 15.215 8.027 -28.541 1.00 90.06 103 LEU A N 1
ATOM 830 C CA . LEU A 1 103 ? 13.917 8.717 -28.582 1.00 90.06 103 LEU A CA 1
ATOM 831 C C . LEU A 1 103 ? 12.729 7.774 -28.821 1.00 90.06 103 LEU A C 1
ATOM 833 O O . LEU A 1 103 ? 11.695 7.937 -28.186 1.00 90.06 103 LEU A O 1
ATOM 837 N N . ASN A 1 104 ? 12.868 6.775 -29.695 1.00 92.00 104 ASN A N 1
ATOM 838 C CA . ASN A 1 104 ? 11.792 5.820 -29.966 1.00 92.00 104 ASN A CA 1
ATOM 839 C C . ASN A 1 104 ? 11.484 4.953 -28.735 1.00 92.00 104 ASN A C 1
ATOM 841 O O . ASN A 1 104 ? 10.325 4.668 -28.446 1.00 92.00 104 ASN A O 1
ATOM 845 N N . HIS A 1 105 ? 12.515 4.564 -27.981 1.00 92.81 105 HIS A N 1
ATOM 846 C CA . HIS A 1 105 ? 12.345 3.847 -26.718 1.00 92.81 105 HIS A CA 1
ATOM 847 C C . HIS A 1 105 ? 11.576 4.687 -25.691 1.00 92.81 105 HIS A C 1
ATOM 849 O O . HIS A 1 105 ? 10.668 4.170 -25.043 1.00 92.81 105 HIS A O 1
ATOM 855 N N . LEU A 1 106 ? 11.893 5.981 -25.582 1.00 91.94 106 LEU A N 1
ATOM 856 C CA . LEU A 1 106 ? 11.217 6.905 -24.667 1.00 91.94 106 LEU A CA 1
ATOM 857 C C . LEU A 1 106 ? 9.746 7.119 -25.031 1.00 91.94 106 LEU A C 1
ATOM 859 O O . LEU A 1 106 ? 8.886 7.003 -24.161 1.00 91.94 106 LEU A O 1
ATOM 863 N N . GLU A 1 107 ? 9.437 7.351 -26.310 1.00 92.50 107 GLU A N 1
ATOM 864 C CA . GLU A 1 107 ? 8.049 7.519 -26.764 1.00 92.50 107 GLU A CA 1
ATOM 865 C C . GLU A 1 107 ? 7.222 6.245 -26.545 1.00 92.50 107 GLU A C 1
ATOM 867 O O . GLU A 1 107 ? 6.090 6.308 -26.055 1.00 92.50 107 GLU A O 1
ATOM 872 N N . ARG A 1 108 ? 7.802 5.068 -26.827 1.00 94.06 108 ARG A N 1
ATOM 873 C CA . ARG A 1 108 ? 7.158 3.780 -26.529 1.00 94.06 108 ARG A CA 1
ATOM 874 C C . ARG A 1 108 ? 6.916 3.621 -25.034 1.00 94.06 108 ARG A C 1
ATOM 876 O O . ARG A 1 108 ? 5.798 3.299 -24.644 1.00 94.06 108 ARG A O 1
ATOM 883 N N . LEU A 1 109 ? 7.920 3.868 -24.191 1.00 94.69 109 LEU A N 1
ATOM 884 C CA . LEU A 1 109 ? 7.780 3.760 -22.739 1.00 94.69 109 LEU A CA 1
ATOM 885 C C . LEU A 1 109 ? 6.693 4.702 -22.209 1.00 94.69 109 LEU A C 1
ATOM 887 O O . LEU A 1 109 ? 5.830 4.266 -21.450 1.00 94.69 109 LEU A O 1
ATOM 891 N N . LYS A 1 110 ? 6.693 5.964 -22.648 1.00 94.25 110 LYS A N 1
ATOM 892 C CA . LYS A 1 110 ? 5.674 6.956 -22.295 1.00 94.25 110 LYS A CA 1
ATOM 893 C C . LYS A 1 110 ? 4.276 6.463 -22.652 1.00 94.25 110 LYS A C 1
ATOM 895 O O . LYS A 1 110 ? 3.402 6.431 -21.789 1.00 94.25 110 LYS A O 1
ATOM 900 N N . HIS A 1 111 ? 4.085 5.987 -23.882 1.00 93.62 111 HIS A N 1
ATOM 901 C CA . HIS A 1 111 ? 2.806 5.433 -24.318 1.00 93.62 111 HIS A CA 1
ATOM 902 C C . HIS A 1 111 ? 2.370 4.222 -23.474 1.00 93.62 111 HIS A C 1
ATOM 904 O O . HIS A 1 111 ? 1.211 4.132 -23.070 1.00 93.62 111 HIS A O 1
ATOM 910 N N . ARG A 1 112 ? 3.294 3.305 -23.157 1.00 95.56 112 ARG A N 1
ATOM 911 C CA . ARG A 1 112 ? 3.023 2.123 -22.319 1.00 95.56 112 ARG A CA 1
ATOM 912 C C . ARG A 1 112 ? 2.603 2.515 -20.908 1.00 95.56 112 ARG A C 1
ATOM 914 O O . ARG A 1 112 ? 1.603 2.004 -20.410 1.00 95.56 112 ARG A O 1
ATOM 921 N N . LEU A 1 113 ? 3.333 3.435 -20.281 1.00 95.12 113 LEU A N 1
ATOM 922 C CA . LEU A 1 113 ? 3.042 3.894 -18.926 1.00 95.12 113 LEU A CA 1
ATOM 923 C C . LEU A 1 113 ? 1.697 4.613 -18.850 1.00 95.12 113 LEU A C 1
ATOM 925 O O . LEU A 1 113 ? 0.917 4.294 -17.963 1.00 95.12 113 LEU A O 1
ATOM 929 N N . SER A 1 114 ? 1.365 5.482 -19.809 1.00 92.19 114 SER A N 1
ATOM 930 C CA . SER A 1 114 ? 0.048 6.133 -19.852 1.00 92.19 114 SER A CA 1
ATOM 931 C C . SER A 1 114 ? -1.109 5.129 -19.939 1.00 92.1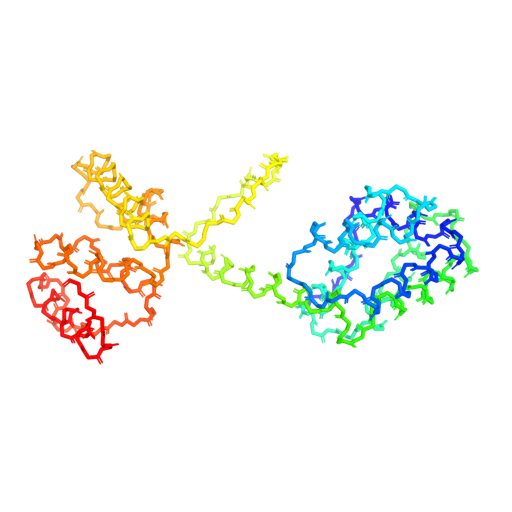9 114 SER A C 1
ATOM 933 O O . SER A 1 114 ? -2.179 5.376 -19.393 1.00 92.19 114 SER A O 1
ATOM 935 N N . ARG A 1 115 ? -0.906 3.981 -20.598 1.00 93.56 115 ARG A N 1
ATOM 936 C CA . ARG A 1 115 ? -1.917 2.916 -20.689 1.00 93.56 115 ARG A CA 1
ATOM 937 C C . ARG A 1 115 ? -2.001 2.049 -19.437 1.00 93.56 115 ARG A C 1
ATOM 939 O O . ARG A 1 115 ? -3.090 1.628 -19.069 1.00 93.56 115 ARG A O 1
ATOM 946 N N . LEU A 1 116 ? -0.861 1.754 -18.815 1.00 93.50 116 LEU A N 1
ATOM 947 C CA . LEU A 1 116 ? -0.801 0.988 -17.567 1.00 93.50 116 LEU A CA 1
ATOM 948 C C . LEU A 1 116 ? -1.296 1.814 -16.372 1.00 93.50 116 LEU A C 1
ATOM 950 O O . LEU A 1 116 ? -1.846 1.251 -15.430 1.00 93.50 116 LEU A O 1
ATOM 954 N N . MET A 1 117 ? -1.133 3.138 -16.430 1.00 91.75 117 MET A N 1
ATOM 955 C CA . MET A 1 117 ? -1.564 4.092 -15.409 1.00 91.75 117 MET A CA 1
ATOM 956 C C . MET A 1 117 ? -2.968 4.671 -15.675 1.00 91.75 117 MET A C 1
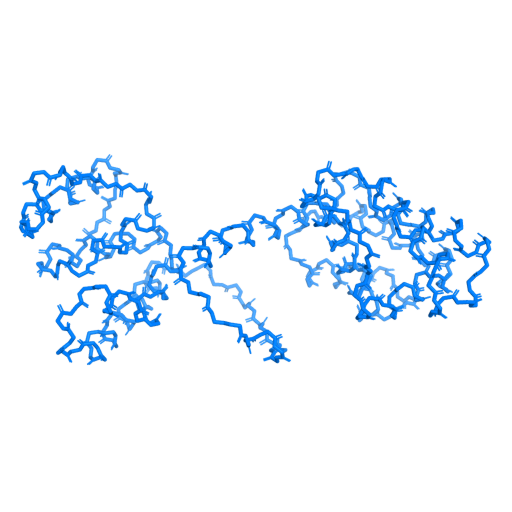ATOM 958 O O . MET A 1 117 ? -3.223 5.846 -15.408 1.00 91.75 117 MET A O 1
ATOM 962 N N . GLU A 1 118 ? -3.908 3.856 -16.164 1.00 85.12 118 GLU A N 1
ATOM 963 C CA . GLU A 1 118 ? -5.291 4.285 -16.419 1.00 85.12 118 GLU A CA 1
ATOM 964 C C . GLU A 1 118 ? -5.990 4.779 -15.127 1.00 85.12 118 GLU A C 1
ATOM 966 O O . GLU A 1 118 ? -6.049 4.046 -14.129 1.00 85.12 118 GLU A O 1
ATOM 971 N N . PRO A 1 119 ? -6.538 6.010 -15.096 1.00 77.19 119 PRO A N 1
ATOM 972 C CA . PRO A 1 119 ? -7.279 6.505 -13.939 1.00 77.19 119 PRO A CA 1
ATOM 973 C C . PRO A 1 119 ? -8.491 5.620 -13.628 1.00 77.19 119 PRO A C 1
ATOM 975 O O . PRO A 1 119 ? -9.277 5.295 -14.513 1.00 77.19 119 PRO A O 1
ATOM 978 N N . GLY A 1 120 ? -8.662 5.231 -12.361 1.00 75.44 120 GLY A N 1
ATOM 979 C CA . GLY A 1 120 ? -9.778 4.371 -11.946 1.00 75.44 120 GLY A CA 1
ATOM 980 C C . GLY A 1 120 ? -9.639 2.890 -12.325 1.00 75.44 120 GLY A C 1
ATOM 981 O O . GLY A 1 120 ? -10.538 2.112 -12.013 1.00 75.44 120 GLY A O 1
ATOM 982 N N . GLY A 1 121 ? -8.528 2.483 -12.950 1.00 82.69 121 GLY A N 1
ATOM 983 C CA . GLY A 1 121 ? -8.225 1.077 -13.227 1.00 82.69 121 GLY A CA 1
ATOM 984 C C . GLY A 1 121 ? -7.892 0.267 -11.966 1.00 82.69 121 GLY A C 1
ATOM 985 O O . GLY A 1 121 ? -7.685 0.813 -10.881 1.00 82.69 121 GLY A O 1
ATOM 986 N N . VAL A 1 122 ? -7.785 -1.060 -12.102 1.00 84.81 122 VAL A N 1
ATOM 987 C CA . VAL A 1 122 ? -7.521 -1.970 -10.967 1.00 84.81 122 VAL A CA 1
ATOM 988 C C . VAL A 1 122 ? -6.223 -1.638 -10.218 1.00 84.81 122 VAL A C 1
ATOM 990 O O . VAL A 1 122 ? -6.189 -1.712 -8.993 1.00 84.81 122 VAL A O 1
ATOM 993 N N . LEU A 1 123 ? -5.178 -1.193 -10.926 1.00 84.25 123 LEU A N 1
ATOM 994 C CA . LEU A 1 123 ? -3.904 -0.797 -10.315 1.00 84.25 123 LEU A CA 1
ATOM 995 C C . LEU A 1 123 ? -4.007 0.510 -9.524 1.00 84.25 123 LEU A C 1
ATOM 997 O O . LEU A 1 123 ? -3.388 0.622 -8.470 1.00 84.25 123 LEU A O 1
ATOM 1001 N N . TYR A 1 124 ? -4.827 1.458 -9.985 1.00 83.19 124 TYR A N 1
ATOM 1002 C CA . TYR A 1 124 ? -5.139 2.674 -9.236 1.00 83.19 124 TYR A CA 1
ATOM 1003 C C . TYR A 1 124 ? -5.922 2.350 -7.957 1.00 83.19 124 TYR A C 1
ATOM 1005 O O . TYR A 1 124 ? -5.629 2.877 -6.889 1.00 83.19 124 TYR A O 1
ATOM 1013 N N . LEU A 1 125 ? -6.908 1.451 -8.034 1.00 75.44 125 LEU A N 1
ATOM 1014 C CA . LEU A 1 125 ? -7.659 1.022 -6.849 1.00 75.44 125 LEU A CA 1
ATOM 1015 C C . LEU A 1 125 ? -6.749 0.316 -5.837 1.00 75.44 125 LEU A C 1
ATOM 1017 O O . LEU A 1 125 ? -6.805 0.624 -4.646 1.00 75.44 125 LEU A O 1
ATOM 1021 N N . LEU A 1 126 ? -5.867 -0.565 -6.317 1.00 74.88 126 LEU A N 1
ATOM 1022 C CA . LEU A 1 126 ? -4.860 -1.233 -5.498 1.00 74.88 126 LEU A CA 1
ATOM 1023 C C . LEU A 1 126 ? -3.913 -0.240 -4.831 1.00 74.88 126 LEU A C 1
ATOM 1025 O O . LEU A 1 126 ? -3.724 -0.316 -3.617 1.00 74.88 126 LEU A O 1
ATOM 1029 N N . SER A 1 127 ? -3.366 0.719 -5.582 1.00 73.62 127 SER A N 1
ATOM 1030 C CA . SER A 1 127 ? -2.460 1.726 -5.025 1.00 73.62 127 SER A CA 1
ATOM 1031 C C . SER A 1 127 ? -3.155 2.576 -3.965 1.00 73.62 127 SER A C 1
ATOM 1033 O O . SER A 1 127 ? -2.584 2.826 -2.908 1.00 73.62 127 SER A O 1
ATOM 1035 N N . LYS A 1 128 ? -4.418 2.957 -4.193 1.00 71.94 128 LYS A N 1
ATOM 1036 C CA . LYS A 1 128 ? -5.221 3.692 -3.210 1.00 71.94 128 LYS A CA 1
ATOM 1037 C C . LYS A 1 128 ? -5.488 2.870 -1.959 1.00 71.94 128 LYS A C 1
ATOM 1039 O O . LYS A 1 128 ? -5.317 3.389 -0.862 1.00 71.94 128 LYS A O 1
ATOM 1044 N N . SER A 1 129 ? -5.849 1.595 -2.094 1.00 63.97 129 SER A N 1
ATOM 1045 C CA . SER A 1 129 ? -6.037 0.727 -0.928 1.00 63.97 129 SER A CA 1
ATOM 1046 C C . SER A 1 129 ? -4.741 0.494 -0.153 1.00 63.97 129 SER A C 1
ATOM 1048 O O . SER A 1 129 ? -4.753 0.550 1.075 1.00 63.97 129 SER A O 1
ATOM 1050 N N . ALA A 1 130 ? -3.615 0.324 -0.852 1.00 57.53 130 ALA A N 1
ATOM 1051 C CA . ALA A 1 130 ? -2.302 0.168 -0.244 1.00 57.53 130 ALA A CA 1
ATOM 1052 C C . ALA A 1 130 ? -1.877 1.445 0.491 1.00 57.53 130 ALA A C 1
ATOM 1054 O O . ALA A 1 130 ? -1.393 1.361 1.613 1.00 57.53 130 ALA A O 1
ATOM 1055 N N . ASN A 1 131 ? -2.133 2.624 -0.081 1.00 52.69 131 ASN A N 1
ATOM 1056 C CA . ASN A 1 131 ? -1.874 3.903 0.577 1.00 52.69 131 ASN A CA 1
ATOM 1057 C C . ASN A 1 131 ? -2.773 4.123 1.793 1.00 52.69 131 ASN A C 1
ATOM 1059 O O . ASN A 1 131 ? -2.288 4.616 2.795 1.00 52.69 131 ASN A O 1
ATOM 1063 N N . VAL A 1 132 ? -4.039 3.697 1.774 1.00 49.56 132 VAL A N 1
ATOM 1064 C CA . VAL A 1 132 ? -4.893 3.741 2.977 1.00 49.56 132 VAL A CA 1
ATOM 1065 C C . VAL A 1 132 ? -4.327 2.849 4.088 1.00 49.56 132 VAL A C 1
ATOM 1067 O O . VAL A 1 132 ? -4.332 3.236 5.257 1.00 49.56 132 VAL A O 1
ATOM 1070 N N . ILE A 1 133 ? -3.804 1.671 3.742 1.00 45.22 133 ILE A N 1
ATOM 1071 C CA . ILE A 1 133 ? -3.133 0.773 4.693 1.00 45.22 133 ILE A CA 1
ATOM 1072 C C . ILE A 1 133 ? -1.842 1.424 5.215 1.00 45.22 133 ILE A C 1
ATOM 1074 O O . ILE A 1 133 ? -1.655 1.524 6.425 1.00 45.22 133 ILE A O 1
ATOM 1078 N N . LEU A 1 134 ? -1.005 1.958 4.324 1.00 39.78 134 LEU A N 1
ATOM 1079 C CA . LEU A 1 134 ? 0.245 2.633 4.668 1.00 39.78 134 LEU A CA 1
ATOM 1080 C C . LEU A 1 134 ? 0.031 3.945 5.420 1.00 39.78 134 LEU A C 1
ATOM 1082 O O . LEU A 1 134 ? 0.866 4.290 6.237 1.00 39.78 134 LEU A O 1
ATOM 1086 N N . ASP A 1 135 ? -1.050 4.683 5.190 1.00 39.59 135 ASP A N 1
ATOM 1087 C CA . ASP A 1 135 ? -1.380 5.905 5.923 1.00 39.59 135 ASP A CA 1
ATOM 1088 C C . ASP A 1 135 ? -1.848 5.571 7.336 1.00 39.59 135 ASP A C 1
ATOM 1090 O O . ASP A 1 135 ? -1.418 6.221 8.291 1.00 39.59 135 ASP A O 1
ATOM 1094 N N . ASN A 1 136 ? -2.630 4.500 7.501 1.00 32.81 136 ASN A N 1
ATOM 1095 C CA . ASN A 1 136 ? -2.945 3.959 8.822 1.00 32.81 136 ASN A CA 1
ATOM 1096 C C . ASN A 1 136 ? -1.663 3.523 9.560 1.00 32.81 136 ASN A C 1
ATOM 1098 O O . ASN A 1 136 ? -1.483 3.843 10.737 1.00 32.81 136 ASN A O 1
ATOM 1102 N N . GLU A 1 137 ? -0.726 2.876 8.863 1.00 38.84 137 GLU A N 1
ATOM 1103 C CA . GLU A 1 137 ? 0.585 2.503 9.408 1.00 38.84 137 GLU A CA 1
ATOM 1104 C C . GLU A 1 137 ? 1.516 3.708 9.633 1.00 38.84 137 GLU A C 1
ATOM 1106 O O . GLU A 1 137 ? 2.246 3.750 10.618 1.00 38.84 137 GLU A O 1
ATOM 1111 N N . ARG A 1 138 ? 1.487 4.739 8.784 1.00 36.38 138 ARG A N 1
ATOM 1112 C CA . ARG A 1 138 ? 2.288 5.969 8.910 1.00 36.38 138 ARG A CA 1
ATOM 1113 C C . ARG A 1 138 ? 1.790 6.828 10.056 1.00 36.38 138 ARG A C 1
ATOM 1115 O O . ARG A 1 138 ? 2.615 7.443 10.723 1.00 36.38 138 ARG A O 1
ATOM 1122 N N . ILE A 1 139 ? 0.485 6.864 10.320 1.00 37.28 139 ILE A N 1
ATOM 1123 C CA . ILE A 1 139 ? -0.079 7.466 11.534 1.00 37.28 139 ILE A CA 1
ATOM 1124 C C . ILE A 1 139 ? 0.475 6.739 12.767 1.00 37.28 139 ILE A C 1
ATOM 1126 O O . ILE A 1 139 ? 0.937 7.397 13.700 1.00 37.28 139 ILE A O 1
ATOM 1130 N N . LEU A 1 140 ? 0.543 5.403 12.737 1.00 36.00 140 LEU A N 1
ATOM 1131 C CA . LEU A 1 140 ? 1.176 4.600 13.791 1.00 36.00 140 LEU A CA 1
ATOM 1132 C C . LEU A 1 140 ? 2.688 4.889 13.916 1.00 36.00 140 LEU A C 1
ATOM 1134 O O . LEU A 1 140 ? 3.169 5.149 15.016 1.00 36.00 140 LEU A O 1
ATOM 1138 N N . VAL A 1 141 ? 3.445 4.954 12.818 1.00 35.19 141 VAL A N 1
ATOM 1139 C CA . VAL A 1 141 ? 4.898 5.234 12.820 1.00 35.19 141 VAL A CA 1
ATOM 1140 C C . VAL A 1 141 ? 5.211 6.672 13.264 1.00 35.19 141 VAL A C 1
ATOM 1142 O O . VAL A 1 141 ? 6.116 6.894 14.075 1.00 35.19 141 VAL A O 1
ATOM 1145 N N . ARG A 1 142 ? 4.440 7.661 12.792 1.00 35.47 142 ARG A N 1
ATOM 1146 C CA . ARG A 1 142 ? 4.552 9.080 13.184 1.00 35.47 142 ARG A CA 1
ATOM 1147 C C . ARG A 1 142 ? 4.116 9.321 14.631 1.00 35.47 142 ARG A C 1
ATOM 1149 O O . ARG A 1 142 ? 4.533 10.319 15.212 1.00 35.47 142 ARG A O 1
ATOM 1156 N N . SER A 1 143 ? 3.356 8.403 15.234 1.00 41.66 143 SER A N 1
ATOM 1157 C CA . SER A 1 143 ? 2.979 8.470 16.651 1.00 41.66 143 SER A CA 1
ATOM 1158 C C . SER A 1 143 ? 4.121 8.157 17.639 1.00 41.66 143 SER A C 1
ATOM 1160 O O . SER A 1 143 ? 3.935 8.343 18.841 1.00 41.66 143 SER A O 1
ATOM 1162 N N . GLY A 1 144 ? 5.333 7.817 17.158 1.00 38.59 144 GLY A N 1
ATOM 1163 C CA . GLY A 1 144 ? 6.567 8.059 17.922 1.00 38.59 144 GLY A CA 1
ATOM 1164 C C . GLY A 1 144 ? 7.527 6.887 18.147 1.00 38.59 144 GLY A C 1
ATOM 1165 O O . GLY A 1 144 ? 8.033 6.745 19.256 1.00 38.59 144 GLY A O 1
ATOM 116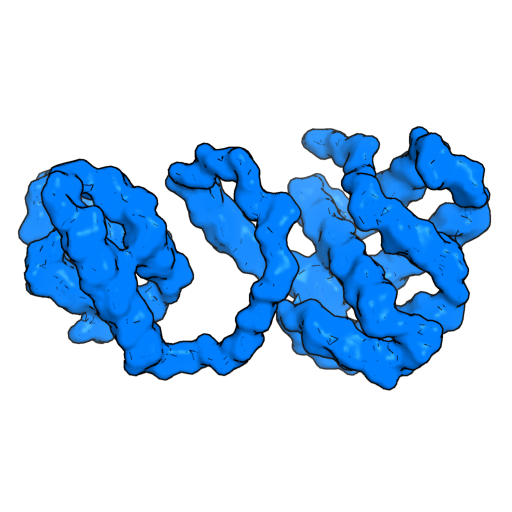6 N N . LEU A 1 145 ? 7.877 6.101 17.124 1.00 36.81 145 LEU A N 1
ATOM 1167 C CA . LEU A 1 145 ? 9.018 5.172 17.209 1.00 36.81 145 LEU A CA 1
ATOM 1168 C C . LEU A 1 145 ? 9.925 5.293 15.979 1.00 36.81 145 LEU A C 1
ATOM 1170 O O . LEU A 1 145 ? 9.939 4.441 15.097 1.00 36.81 145 LEU A O 1
ATOM 1174 N N . ASN A 1 146 ? 10.724 6.360 15.933 1.00 31.11 146 ASN A N 1
ATOM 1175 C CA . ASN A 1 146 ? 11.801 6.481 14.957 1.00 31.11 146 ASN A CA 1
ATOM 1176 C C . ASN A 1 146 ? 13.050 5.738 15.470 1.00 31.11 146 ASN A C 1
ATOM 1178 O O . ASN A 1 146 ? 13.753 6.223 16.359 1.00 31.11 146 ASN A O 1
ATOM 1182 N N . LYS A 1 147 ? 13.335 4.559 14.909 1.00 32.47 147 LYS A N 1
ATOM 1183 C CA . LYS A 1 147 ? 14.691 3.993 14.854 1.00 32.47 147 LYS A CA 1
ATOM 1184 C C . LYS A 1 147 ? 14.988 3.606 13.399 1.00 32.47 147 LYS A C 1
ATOM 1186 O O . LYS A 1 147 ? 14.299 2.732 12.875 1.00 32.47 147 LYS A O 1
ATOM 1191 N N . PRO A 1 148 ? 15.981 4.221 12.736 1.00 32.47 148 PRO A N 1
ATOM 1192 C CA . PRO A 1 148 ? 16.336 3.864 11.367 1.00 32.47 148 PRO A CA 1
ATOM 1193 C C . PRO A 1 148 ? 17.087 2.523 11.363 1.00 32.47 148 PRO A C 1
ATOM 1195 O O . PRO A 1 148 ? 18.056 2.367 12.105 1.00 32.47 148 PRO A O 1
ATOM 1198 N N . GLY A 1 149 ? 16.636 1.558 10.548 1.00 32.78 149 GLY A N 1
ATOM 1199 C CA . GLY A 1 149 ? 17.405 0.331 10.273 1.00 32.78 149 GLY A CA 1
ATOM 1200 C C . GLY A 1 149 ? 16.648 -0.990 10.061 1.00 32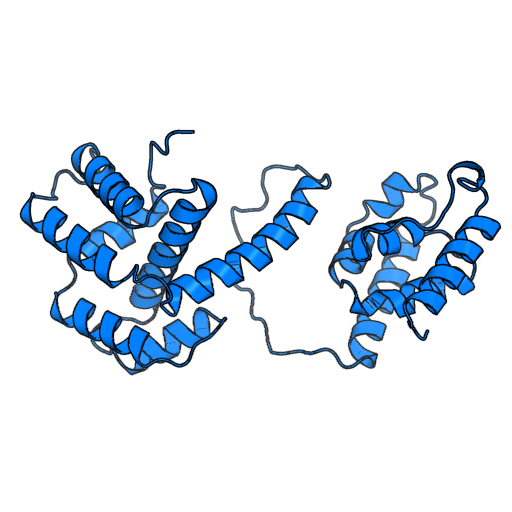.78 149 GLY A C 1
ATOM 1201 O O . GLY A 1 149 ? 17.311 -2.011 9.938 1.00 32.78 149 GLY A O 1
ATOM 1202 N N . ILE A 1 150 ? 15.308 -1.032 10.021 1.00 33.66 150 ILE A N 1
ATOM 1203 C CA . ILE A 1 150 ? 14.573 -2.323 9.963 1.00 33.66 150 ILE A CA 1
ATOM 1204 C C . ILE A 1 150 ? 14.208 -2.784 8.534 1.00 33.66 150 ILE A C 1
ATOM 1206 O O . ILE A 1 150 ? 13.848 -3.940 8.339 1.00 33.66 150 ILE A O 1
ATOM 1210 N N . TRP A 1 151 ? 14.381 -1.964 7.496 1.00 31.98 151 TRP A N 1
ATOM 1211 C CA . TRP A 1 151 ? 13.845 -2.304 6.165 1.00 31.98 151 TRP A CA 1
ATOM 1212 C C . TRP A 1 151 ? 14.769 -3.104 5.241 1.00 31.98 151 TRP A C 1
ATOM 1214 O O . TRP A 1 151 ? 14.395 -3.352 4.101 1.00 31.98 151 TRP A O 1
ATOM 1224 N N . GLU A 1 152 ? 15.945 -3.550 5.689 1.00 31.17 152 GLU A N 1
ATOM 1225 C CA . GLU A 1 152 ? 16.902 -4.150 4.746 1.00 31.17 152 GLU A CA 1
ATOM 1226 C C . GLU A 1 152 ? 16.773 -5.666 4.541 1.00 31.17 152 GLU A C 1
ATOM 1228 O O . GLU A 1 152 ? 17.350 -6.184 3.592 1.00 31.17 152 GLU A O 1
ATOM 1233 N N . LYS A 1 153 ? 15.992 -6.416 5.333 1.00 34.69 153 LYS A N 1
ATOM 1234 C CA . LYS A 1 153 ? 15.742 -7.845 5.043 1.00 34.69 153 LYS A CA 1
ATOM 1235 C C . LYS A 1 153 ? 14.416 -8.323 5.610 1.00 34.69 153 LYS A C 1
ATOM 1237 O O . LYS A 1 153 ? 14.342 -8.622 6.796 1.00 34.69 153 LYS A O 1
ATOM 1242 N N . SER A 1 154 ? 13.399 -8.489 4.771 1.00 32.38 154 SER A N 1
ATOM 1243 C CA . SER A 1 154 ? 12.271 -9.390 5.054 1.00 32.38 154 SER A CA 1
ATOM 1244 C C . SER A 1 154 ? 11.536 -9.745 3.764 1.00 32.38 154 SER A C 1
ATOM 1246 O O . SER A 1 154 ? 10.548 -9.119 3.400 1.00 32.38 154 SER A O 1
ATOM 1248 N N . GLY A 1 155 ? 12.036 -10.773 3.077 1.00 28.52 155 GLY A N 1
ATOM 1249 C CA . GLY A 1 155 ? 11.187 -11.603 2.232 1.00 28.52 155 GLY A CA 1
ATOM 1250 C C . GLY A 1 155 ? 10.245 -12.455 3.093 1.00 28.52 155 GLY A C 1
ATOM 1251 O O . GLY A 1 155 ? 10.578 -12.795 4.227 1.00 28.52 155 GLY A O 1
ATOM 1252 N N . ASN A 1 156 ? 9.112 -12.831 2.497 1.00 32.81 156 ASN A N 1
ATOM 1253 C CA . ASN A 1 156 ? 8.071 -13.739 2.993 1.00 32.81 156 ASN A CA 1
ATOM 1254 C C . ASN A 1 156 ? 7.191 -13.230 4.148 1.00 32.81 156 ASN A C 1
ATOM 1256 O O . ASN A 1 156 ? 7.409 -13.588 5.302 1.00 32.81 156 ASN A O 1
ATOM 1260 N N . TYR A 1 157 ? 6.070 -12.588 3.806 1.00 31.42 157 TYR A N 1
ATOM 1261 C CA . TYR A 1 157 ? 4.866 -12.647 4.640 1.00 31.42 157 TYR A CA 1
ATOM 1262 C C . TYR A 1 157 ? 3.735 -13.318 3.858 1.00 31.42 157 TYR A C 1
ATOM 1264 O O . TYR A 1 157 ? 3.120 -12.734 2.974 1.00 31.42 157 TYR A O 1
ATOM 1272 N N . ARG A 1 158 ? 3.496 -14.595 4.186 1.00 30.73 158 ARG A N 1
ATOM 1273 C CA . ARG A 1 158 ? 2.245 -15.301 3.885 1.00 30.73 158 ARG A CA 1
ATOM 1274 C C . ARG A 1 158 ? 1.166 -14.682 4.770 1.00 30.73 158 ARG A C 1
ATOM 1276 O O . ARG A 1 158 ? 1.337 -14.707 5.986 1.00 30.73 158 ARG A O 1
ATOM 1283 N N . VAL A 1 159 ? 0.052 -14.231 4.203 1.00 29.38 159 VAL A N 1
ATOM 1284 C CA . VAL A 1 159 ? -1.169 -13.983 4.981 1.00 29.38 159 VAL A CA 1
ATOM 1285 C C . VAL A 1 159 ? -2.253 -14.901 4.436 1.00 29.38 159 VAL A C 1
ATOM 1287 O O . VAL A 1 159 ? -2.818 -14.688 3.371 1.00 29.38 159 VAL A O 1
ATOM 1290 N N . GLN A 1 160 ? -2.463 -16.006 5.149 1.00 24.45 160 GLN A N 1
ATOM 1291 C CA . GLN A 1 160 ? -3.678 -16.799 5.028 1.00 24.45 160 GLN A CA 1
ATOM 1292 C C . GLN A 1 160 ? -4.842 -15.958 5.557 1.00 24.45 160 GLN A C 1
ATOM 1294 O O . GLN A 1 160 ? -4.707 -15.322 6.599 1.00 24.45 160 GLN A O 1
ATOM 1299 N N . ASN A 1 161 ? -5.974 -15.990 4.856 1.00 30.33 161 ASN A N 1
ATOM 1300 C CA . ASN A 1 161 ? -7.262 -15.514 5.352 1.00 30.33 161 ASN A CA 1
ATOM 1301 C C . ASN A 1 161 ? -7.507 -15.978 6.796 1.00 30.33 161 ASN A C 1
ATOM 1303 O O . ASN A 1 161 ? -7.690 -17.174 7.024 1.00 30.33 161 ASN A O 1
ATOM 1307 N N . LEU A 1 162 ? -7.565 -15.037 7.735 1.00 31.50 162 LEU A N 1
ATOM 1308 C CA . LEU A 1 162 ? -8.168 -15.211 9.052 1.00 31.50 162 LEU A CA 1
ATOM 1309 C C . LEU A 1 162 ? -8.909 -13.917 9.367 1.00 31.50 162 LEU A C 1
ATOM 1311 O O . LEU A 1 162 ? -8.318 -12.951 9.839 1.00 31.50 162 LEU A O 1
ATOM 1315 N N . ASP A 1 163 ? -10.206 -13.904 9.074 1.00 33.75 163 ASP A N 1
ATOM 1316 C CA . ASP A 1 163 ? -11.133 -13.102 9.861 1.00 33.75 163 ASP A CA 1
ATOM 1317 C C . ASP A 1 163 ? -11.210 -13.846 11.203 1.00 33.75 163 ASP A C 1
ATOM 1319 O O . ASP A 1 163 ? -11.794 -14.939 11.255 1.00 33.75 163 ASP A O 1
ATOM 1323 N N . PRO A 1 164 ? -10.515 -13.392 12.260 1.00 40.06 164 PRO A N 1
ATOM 1324 C CA . PRO A 1 164 ? -10.436 -14.179 13.466 1.00 40.06 164 PRO A CA 1
ATOM 1325 C C . PRO A 1 164 ? -11.825 -14.113 14.089 1.00 40.06 164 PRO A C 1
ATOM 1327 O O . PRO A 1 164 ? -12.334 -13.035 14.409 1.00 40.06 164 PRO A O 1
ATOM 1330 N N . THR A 1 165 ? -12.472 -15.268 14.254 1.00 48.97 165 THR A N 1
ATOM 1331 C CA . THR A 1 165 ? -13.689 -15.349 15.074 1.00 48.97 165 THR A CA 1
ATOM 1332 C C . THR A 1 165 ? -13.424 -14.641 16.410 1.00 48.97 165 THR A C 1
ATOM 1334 O O . THR A 1 165 ? -12.280 -14.601 16.860 1.00 48.97 165 THR A O 1
ATOM 1337 N N . VAL A 1 166 ? -14.442 -14.081 17.076 1.00 50.75 166 VAL A N 1
ATOM 1338 C CA . VAL A 1 166 ? -14.276 -13.367 18.368 1.00 50.75 166 VAL A CA 1
ATOM 1339 C C . VAL A 1 166 ? -13.383 -14.146 19.356 1.00 50.75 166 VAL A C 1
ATOM 1341 O O . VAL A 1 166 ? -12.603 -13.543 20.088 1.00 50.75 166 VAL A O 1
ATOM 1344 N N . SER A 1 167 ? -13.414 -15.483 19.291 1.00 62.50 167 SER A N 1
ATOM 1345 C CA . SER A 1 167 ? -12.555 -16.387 20.062 1.00 62.50 167 SER A CA 1
ATOM 1346 C C . SER A 1 167 ? -11.054 -16.295 19.747 1.00 62.50 167 SER A C 1
ATOM 1348 O O . SER A 1 167 ? -10.245 -16.530 20.640 1.00 62.50 167 SER A O 1
ATOM 1350 N N . GLU A 1 168 ? -10.656 -16.023 18.507 1.00 71.75 168 GLU A N 1
ATOM 1351 C CA . GLU A 1 168 ? -9.253 -15.948 18.087 1.00 71.75 168 GLU A CA 1
ATOM 1352 C C . GLU A 1 168 ? -8.656 -14.566 18.374 1.00 71.75 168 GLU A C 1
ATOM 1354 O O . GLU A 1 168 ? -7.570 -14.496 18.944 1.00 71.75 168 GLU A O 1
ATOM 1359 N N . VAL A 1 169 ? -9.409 -13.480 18.133 1.00 77.00 169 VAL A N 1
ATOM 1360 C CA . VAL A 1 169 ? -9.029 -12.131 18.603 1.00 77.00 169 VAL A CA 1
ATOM 1361 C C . VAL A 1 169 ? -8.845 -12.134 20.120 1.00 77.00 169 VAL A C 1
ATOM 1363 O O . VAL A 1 169 ? -7.845 -11.628 20.627 1.00 77.00 169 VAL A O 1
ATOM 1366 N N . GLU A 1 170 ? -9.790 -12.727 20.854 1.00 81.56 170 GLU A N 1
ATOM 1367 C CA . GLU A 1 170 ? -9.717 -12.825 22.310 1.00 81.56 170 GLU A CA 1
ATOM 1368 C C . GLU A 1 170 ? -8.518 -13.654 22.769 1.00 81.56 170 GLU A C 1
ATOM 1370 O O . GLU A 1 170 ? -7.792 -13.226 23.666 1.00 81.56 170 GLU A O 1
ATOM 1375 N N . LYS A 1 171 ? -8.244 -14.789 22.118 1.00 80.31 171 LYS A N 1
ATOM 1376 C CA . LYS A 1 171 ? -7.080 -15.621 22.433 1.00 80.31 171 LYS A CA 1
ATOM 1377 C C . LYS A 1 171 ? -5.767 -14.863 22.232 1.00 80.31 171 LYS A C 1
ATOM 1379 O O . LYS A 1 171 ? -4.960 -14.810 23.159 1.00 80.31 171 LYS A O 1
ATOM 1384 N N . THR A 1 172 ? -5.568 -14.244 21.068 1.00 80.62 172 THR A N 1
ATOM 1385 C CA . THR A 1 172 ? -4.355 -13.466 20.778 1.00 80.62 172 THR A CA 1
ATOM 1386 C C . THR A 1 172 ? -4.204 -12.300 21.751 1.00 80.62 172 THR A C 1
ATOM 1388 O O . THR A 1 172 ? -3.118 -12.079 22.285 1.00 80.62 172 THR A O 1
ATOM 1391 N N . PHE A 1 173 ? -5.294 -11.588 22.054 1.00 87.88 173 PHE A N 1
ATOM 1392 C CA . PHE A 1 173 ? -5.276 -10.504 23.032 1.00 87.88 173 PHE A CA 1
ATOM 1393 C C . PHE A 1 173 ? -4.838 -10.998 24.415 1.00 87.88 173 PHE A C 1
ATOM 1395 O O . PHE A 1 173 ? -3.964 -10.391 25.032 1.00 87.88 173 PHE A O 1
ATOM 1402 N N . LEU A 1 174 ? -5.413 -12.103 24.900 1.00 87.00 174 LEU A N 1
ATOM 1403 C CA . LEU A 1 174 ? -5.083 -12.667 26.209 1.00 87.00 174 LEU A CA 1
ATOM 1404 C C . LEU A 1 174 ? -3.620 -13.117 26.281 1.00 87.00 174 LEU A C 1
ATOM 1406 O O . LEU A 1 174 ? -2.952 -12.834 27.275 1.00 87.00 174 LEU A O 1
ATOM 1410 N N . GLU A 1 175 ? -3.101 -13.764 25.236 1.00 85.69 175 GLU A N 1
ATOM 1411 C CA . GLU A 1 175 ? -1.696 -14.183 25.158 1.00 85.69 175 GLU A CA 1
ATOM 1412 C C . GLU A 1 175 ? -0.744 -12.981 25.232 1.00 85.69 175 GLU A C 1
ATOM 1414 O O . GLU A 1 175 ? 0.177 -12.965 26.061 1.00 85.69 175 GLU A O 1
ATOM 1419 N N . LEU A 1 176 ? -1.008 -11.941 24.434 1.00 83.81 176 LEU A N 1
ATOM 1420 C CA . LEU A 1 176 ? -0.219 -10.709 24.423 1.00 83.81 176 LEU A CA 1
ATOM 1421 C C . LEU A 1 176 ? -0.312 -9.954 25.750 1.00 83.81 176 LEU A C 1
ATOM 1423 O O . LEU A 1 176 ? 0.709 -9.502 26.269 1.00 83.81 176 LEU A O 1
ATOM 1427 N N . ALA A 1 177 ? -1.511 -9.838 26.326 1.00 88.44 177 ALA A N 1
ATOM 1428 C CA . ALA A 1 177 ? -1.737 -9.146 27.589 1.00 88.44 177 ALA A CA 1
ATOM 1429 C C . ALA A 1 177 ? -1.029 -9.859 28.748 1.00 88.44 177 ALA A C 1
ATOM 1431 O O . ALA A 1 177 ? -0.351 -9.216 29.550 1.00 88.44 177 ALA A O 1
ATOM 1432 N N . GLU A 1 178 ? -1.121 -11.189 28.820 1.00 89.00 178 GLU A N 1
ATOM 1433 C CA . GLU A 1 178 ? -0.416 -11.984 29.825 1.00 89.00 178 GLU A CA 1
ATOM 1434 C C . GLU A 1 178 ? 1.101 -11.854 29.693 1.00 89.00 178 GLU A C 1
ATOM 1436 O O . GLU A 1 178 ? 1.803 -11.640 30.685 1.00 89.00 178 GLU A O 1
ATOM 1441 N N . GLN A 1 179 ? 1.628 -11.961 28.472 1.00 82.69 179 GLN A N 1
ATOM 1442 C CA . GLN A 1 179 ? 3.061 -11.830 28.247 1.00 82.69 179 GLN A CA 1
ATOM 1443 C C . GLN A 1 179 ? 3.553 -10.414 28.564 1.00 82.69 179 GLN A C 1
ATOM 1445 O O . GLN A 1 179 ? 4.551 -10.259 29.269 1.00 82.69 179 GLN A O 1
ATOM 1450 N N . TRP A 1 180 ? 2.803 -9.386 28.167 1.00 92.00 180 TRP A N 1
ATOM 1451 C CA . TRP A 1 180 ? 3.101 -8.003 28.514 1.00 92.00 180 TRP A CA 1
ATOM 1452 C C . TRP A 1 180 ? 3.128 -7.787 30.032 1.00 92.00 180 TRP A C 1
ATOM 1454 O O . TRP A 1 180 ? 4.087 -7.206 30.544 1.00 92.00 180 TRP A O 1
ATOM 1464 N N . ARG A 1 181 ? 2.147 -8.311 30.785 1.00 89.06 181 ARG A N 1
ATOM 1465 C CA . ARG A 1 181 ? 2.122 -8.200 32.257 1.00 89.06 181 ARG A CA 1
ATOM 1466 C C . ARG A 1 181 ? 3.317 -8.892 32.915 1.00 89.06 181 ARG A C 1
ATOM 1468 O O . ARG A 1 181 ? 3.795 -8.428 33.951 1.00 89.06 181 ARG A O 1
ATOM 1475 N N . ARG A 1 182 ? 3.809 -9.998 32.344 1.00 89.69 182 ARG A N 1
ATOM 1476 C CA . ARG A 1 182 ? 5.027 -10.668 32.829 1.00 89.69 182 ARG A CA 1
ATOM 1477 C C . ARG A 1 182 ? 6.278 -9.835 32.558 1.00 89.69 182 ARG A C 1
ATOM 1479 O O . ARG A 1 182 ? 7.068 -9.647 33.478 1.00 89.69 182 ARG A O 1
ATOM 1486 N N . GLU A 1 183 ? 6.441 -9.332 31.338 1.00 86.38 183 GLU A N 1
ATOM 1487 C CA . GLU A 1 183 ? 7.659 -8.632 30.896 1.00 86.38 183 GLU A CA 1
ATOM 1488 C C . GLU A 1 183 ? 7.775 -7.204 31.442 1.00 86.38 183 GLU A C 1
ATOM 1490 O O . GLU A 1 183 ? 8.876 -6.701 31.660 1.00 86.38 183 GLU A O 1
ATOM 1495 N N . THR A 1 184 ? 6.646 -6.558 31.733 1.00 82.31 184 THR A N 1
ATOM 1496 C CA . THR A 1 184 ? 6.607 -5.200 32.297 1.00 82.31 184 THR A CA 1
ATOM 1497 C C . THR A 1 184 ? 6.452 -5.164 33.814 1.00 82.31 184 THR A C 1
ATOM 1499 O O . THR A 1 184 ? 6.363 -4.086 34.410 1.00 82.31 184 THR A O 1
ATOM 1502 N N . ARG A 1 185 ? 6.465 -6.327 34.475 1.00 83.38 185 ARG A N 1
ATOM 1503 C CA . ARG A 1 185 ? 6.402 -6.418 35.936 1.00 83.38 185 ARG A CA 1
ATOM 1504 C C . ARG A 1 185 ? 7.551 -5.619 36.562 1.00 83.38 185 ARG A C 1
ATOM 1506 O O . ARG A 1 185 ? 8.719 -5.905 36.330 1.00 83.38 185 ARG A O 1
ATOM 1513 N N . GLY A 1 186 ? 7.209 -4.623 37.378 1.00 76.75 186 GLY A N 1
ATOM 1514 C CA . GLY A 1 186 ? 8.181 -3.734 38.028 1.00 76.75 186 GLY A CA 1
ATOM 1515 C C . GLY A 1 186 ? 8.540 -2.471 37.234 1.00 76.75 186 GLY A C 1
ATOM 1516 O O . GLY A 1 186 ? 9.319 -1.656 37.722 1.00 76.75 186 GLY A O 1
ATOM 1517 N N . ILE A 1 187 ? 7.962 -2.255 36.046 1.00 75.81 187 ILE A N 1
ATOM 1518 C CA . ILE A 1 187 ? 8.075 -0.980 35.329 1.00 75.81 187 ILE A CA 1
ATOM 1519 C C . ILE A 1 187 ? 7.055 0.012 35.899 1.00 75.81 187 ILE A C 1
ATOM 1521 O O . ILE A 1 187 ? 5.864 -0.073 35.624 1.00 75.81 187 ILE A O 1
ATOM 1525 N N . SER A 1 188 ? 7.530 0.999 36.660 1.00 72.56 188 SER A N 1
ATOM 1526 C CA . SER A 1 188 ? 6.670 2.022 37.283 1.00 72.56 188 SER A CA 1
ATOM 1527 C C . SER A 1 188 ? 6.216 3.124 36.317 1.00 72.56 188 SER A C 1
ATOM 1529 O O . SER A 1 188 ? 5.297 3.880 36.617 1.00 72.56 188 SER A O 1
ATOM 1531 N N . SER A 1 189 ? 6.881 3.258 35.166 1.00 73.19 189 SER A N 1
ATOM 1532 C CA . SER A 1 189 ? 6.545 4.264 34.157 1.00 73.19 189 SER A CA 1
ATOM 1533 C C . SER A 1 189 ? 5.484 3.722 33.208 1.00 73.19 189 SER A C 1
ATOM 1535 O O . SER A 1 189 ? 5.764 2.845 32.391 1.00 73.19 189 SER A O 1
ATOM 1537 N N . THR A 1 190 ? 4.286 4.298 33.270 1.00 71.00 190 THR A N 1
ATOM 1538 C CA . THR A 1 190 ? 3.182 3.999 32.349 1.00 71.00 190 THR A CA 1
ATOM 1539 C C . THR A 1 190 ? 3.575 4.234 30.893 1.00 71.00 190 THR A C 1
ATOM 1541 O O . THR A 1 190 ? 3.266 3.402 30.044 1.00 71.00 190 THR A O 1
ATOM 1544 N N . ASN A 1 191 ? 4.340 5.293 30.604 1.00 69.00 191 ASN A N 1
ATOM 1545 C CA . ASN A 1 191 ? 4.884 5.550 29.267 1.00 69.00 191 ASN A CA 1
ATOM 1546 C C . ASN A 1 191 ? 5.803 4.410 28.807 1.00 69.00 191 ASN A C 1
ATOM 1548 O O . ASN A 1 191 ? 5.625 3.879 27.716 1.00 69.00 191 ASN A O 1
ATOM 1552 N N . LYS A 1 192 ? 6.755 3.983 29.648 1.00 65.25 192 LYS A N 1
ATOM 1553 C CA . LYS A 1 192 ? 7.679 2.890 29.302 1.00 65.25 192 LYS A CA 1
ATOM 1554 C C . LYS A 1 192 ? 6.950 1.556 29.124 1.00 65.25 192 LYS A C 1
ATOM 1556 O O . LYS A 1 192 ? 7.287 0.805 28.216 1.00 65.25 192 LYS A O 1
ATOM 1561 N N . ALA A 1 193 ? 5.957 1.276 29.965 1.00 71.75 193 ALA A N 1
ATOM 1562 C CA . ALA A 1 193 ? 5.147 0.067 29.865 1.00 71.75 193 ALA A CA 1
ATOM 1563 C C . ALA A 1 193 ? 4.275 0.071 28.593 1.00 71.75 193 ALA A C 1
ATOM 1565 O O . ALA A 1 193 ? 4.162 -0.953 27.925 1.00 71.75 193 ALA A O 1
ATOM 1566 N N . SER A 1 194 ? 3.738 1.232 28.204 1.00 74.75 194 SER A N 1
ATOM 1567 C CA . SER A 1 194 ? 2.918 1.386 26.993 1.00 74.75 194 SER A CA 1
ATOM 1568 C C . SER A 1 194 ? 3.736 1.298 25.700 1.00 74.75 194 SER A C 1
ATOM 1570 O O . SER A 1 194 ? 3.231 0.835 24.686 1.00 74.75 194 SER A O 1
ATOM 1572 N N . MET A 1 195 ? 5.016 1.685 25.722 1.00 76.50 195 MET A N 1
ATOM 1573 C CA . MET A 1 195 ? 5.947 1.530 24.588 1.00 76.50 195 MET A CA 1
ATOM 1574 C C . MET A 1 195 ? 6.439 0.090 24.379 1.00 76.50 195 MET A C 1
ATOM 1576 O O . MET A 1 195 ? 7.192 -0.174 23.443 1.00 76.50 195 MET A O 1
ATOM 1580 N N . HIS A 1 196 ? 6.058 -0.849 25.249 1.00 73.25 196 HIS A N 1
ATOM 1581 C CA . HIS A 1 196 ? 6.473 -2.240 25.126 1.00 73.25 196 HIS A CA 1
ATOM 1582 C C . HIS A 1 196 ? 5.927 -2.866 23.825 1.00 73.25 196 HIS A C 1
ATOM 1584 O O . HIS A 1 196 ? 4.738 -2.695 23.549 1.00 73.25 196 HIS A O 1
ATOM 1590 N N . PRO A 1 197 ? 6.720 -3.645 23.058 1.00 67.44 197 PRO A N 1
ATOM 1591 C CA . PRO A 1 197 ? 6.284 -4.205 21.774 1.00 67.44 197 PRO A CA 1
ATOM 1592 C C . PRO A 1 197 ? 4.950 -4.959 21.837 1.00 67.44 197 PRO A C 1
ATOM 1594 O O . PRO A 1 197 ? 4.087 -4.752 20.996 1.00 67.44 197 PRO A O 1
ATOM 1597 N N . LEU A 1 198 ? 4.735 -5.765 22.881 1.00 69.75 198 LEU A N 1
ATOM 1598 C CA . LEU A 1 198 ? 3.472 -6.492 23.092 1.00 69.75 198 LEU A CA 1
ATOM 1599 C C . LEU A 1 198 ? 2.262 -5.566 23.323 1.00 69.75 198 LEU A C 1
ATOM 1601 O O . LEU A 1 198 ? 1.166 -5.866 22.865 1.00 69.75 198 LEU A O 1
ATOM 1605 N N . TYR A 1 199 ? 2.455 -4.417 23.981 1.00 83.69 199 TYR A N 1
ATOM 1606 C CA . TYR A 1 199 ? 1.399 -3.409 24.142 1.00 83.69 199 TYR A CA 1
ATOM 1607 C C . TYR A 1 199 ? 1.069 -2.745 22.802 1.00 83.69 199 TYR A C 1
ATOM 1609 O O . TYR A 1 199 ? -0.093 -2.514 22.485 1.00 83.69 199 TYR A O 1
ATOM 1617 N N . GLN A 1 200 ? 2.096 -2.472 21.990 1.00 78.25 200 GLN A N 1
ATOM 1618 C CA . GLN A 1 200 ? 1.930 -1.932 20.640 1.00 78.25 200 GLN A CA 1
ATOM 1619 C C . GLN A 1 200 ? 1.220 -2.927 19.715 1.00 78.25 200 GLN A C 1
ATOM 1621 O O . GLN A 1 200 ? 0.370 -2.521 18.931 1.00 78.25 200 GLN A O 1
ATOM 1626 N N . GLN A 1 201 ? 1.496 -4.228 19.849 1.00 68.88 201 GLN A N 1
ATOM 1627 C CA . GLN A 1 201 ? 0.767 -5.271 19.124 1.00 68.88 201 GLN A CA 1
ATOM 1628 C C . GLN A 1 201 ? -0.718 -5.282 19.501 1.00 68.88 201 GLN A C 1
ATOM 1630 O O . GLN A 1 201 ? -1.551 -5.318 18.605 1.00 68.88 201 GLN A O 1
ATOM 1635 N N . ILE A 1 202 ? -1.060 -5.145 20.790 1.00 79.38 202 ILE A N 1
ATOM 1636 C CA . ILE A 1 202 ? -2.456 -5.003 21.243 1.00 79.38 202 ILE A CA 1
ATOM 1637 C C . ILE A 1 202 ? -3.130 -3.771 20.616 1.00 79.38 202 ILE A C 1
ATOM 1639 O O . ILE A 1 202 ? -4.281 -3.861 20.198 1.00 79.38 202 ILE A O 1
ATOM 1643 N N . ILE A 1 203 ? -2.429 -2.636 20.495 1.00 77.69 203 ILE A N 1
ATOM 1644 C CA . ILE A 1 203 ? -2.944 -1.460 19.765 1.00 77.69 203 ILE A CA 1
ATOM 1645 C C . ILE A 1 203 ? -3.168 -1.792 18.282 1.00 77.69 203 ILE A C 1
ATOM 1647 O O . ILE A 1 203 ? -4.213 -1.452 17.728 1.00 77.69 203 ILE A O 1
ATOM 1651 N N . GLY A 1 204 ? -2.219 -2.491 17.654 1.00 74.00 204 GLY A N 1
ATOM 1652 C CA . GLY A 1 204 ? -2.289 -2.921 16.255 1.00 74.00 204 GLY A CA 1
ATOM 1653 C C . GLY A 1 204 ? -3.448 -3.874 15.943 1.00 74.00 204 GLY A C 1
ATOM 1654 O O . GLY A 1 204 ? -3.898 -3.921 14.804 1.00 74.00 204 GLY A O 1
ATOM 1655 N N . MET A 1 205 ? -4.000 -4.567 16.947 1.00 79.69 205 MET A N 1
ATOM 1656 C CA . MET A 1 205 ? -5.220 -5.376 16.793 1.00 79.69 205 MET A CA 1
ATOM 1657 C C . MET A 1 205 ? -6.483 -4.525 16.543 1.00 79.69 205 MET A C 1
ATOM 1659 O O . MET A 1 205 ? -7.529 -5.056 16.165 1.00 79.69 205 MET A O 1
ATOM 1663 N N . GLY A 1 206 ? -6.411 -3.203 16.735 1.00 77.56 206 GLY A N 1
ATOM 1664 C CA . GLY A 1 206 ? -7.439 -2.260 16.303 1.00 77.56 206 GLY A CA 1
ATOM 1665 C C . GLY A 1 206 ? -8.763 -2.356 17.070 1.00 77.56 206 GLY A C 1
ATOM 1666 O O . GLY A 1 206 ? -8.832 -2.774 18.224 1.00 77.56 206 GLY A O 1
ATOM 1667 N N . LYS A 1 207 ? -9.864 -1.920 16.442 1.00 83.56 207 LYS A N 1
ATOM 1668 C CA . LYS A 1 207 ? -11.167 -1.756 17.124 1.00 83.56 207 LYS A CA 1
ATOM 1669 C C . LYS A 1 207 ? -11.745 -3.058 17.689 1.00 83.56 207 LYS A C 1
ATOM 1671 O O . LYS A 1 207 ? -12.514 -3.000 18.647 1.00 83.56 207 LYS A O 1
ATOM 1676 N N . ALA A 1 208 ? -11.362 -4.208 17.133 1.00 85.06 208 ALA A N 1
ATOM 1677 C CA . ALA A 1 208 ? -11.851 -5.517 17.559 1.00 85.06 208 ALA A CA 1
ATOM 1678 C C . ALA A 1 208 ? -11.525 -5.832 19.031 1.00 85.06 208 ALA A C 1
ATOM 1680 O O . ALA A 1 208 ? -12.290 -6.539 19.684 1.00 85.06 208 ALA A O 1
ATOM 1681 N N . VAL A 1 209 ? -10.444 -5.265 19.586 1.00 91.06 209 VAL A N 1
ATOM 1682 C CA . VAL A 1 209 ? -10.053 -5.493 20.988 1.00 91.06 209 VAL A CA 1
ATOM 1683 C C . VAL A 1 209 ? -10.624 -4.474 21.975 1.00 91.06 209 VAL A C 1
ATOM 1685 O O . VAL A 1 209 ? -10.458 -4.657 23.179 1.00 91.06 209 VAL A O 1
ATOM 1688 N N . ILE A 1 210 ? -11.331 -3.426 21.526 1.00 93.25 210 ILE A N 1
ATOM 1689 C CA . ILE A 1 210 ? -11.906 -2.412 22.433 1.00 93.25 210 ILE A CA 1
ATOM 1690 C C . ILE A 1 210 ? -12.790 -3.045 23.524 1.00 93.25 210 ILE A C 1
ATOM 1692 O O . ILE A 1 210 ? -12.577 -2.716 24.693 1.00 93.25 210 ILE A O 1
ATOM 1696 N N . PRO A 1 211 ? -13.721 -3.975 23.219 1.00 92.38 211 PRO A N 1
ATOM 1697 C CA . PRO A 1 211 ? -14.479 -4.670 24.257 1.00 92.38 211 PRO A CA 1
ATOM 1698 C C . PRO A 1 211 ? -13.591 -5.375 25.290 1.00 92.38 211 PRO A C 1
ATOM 1700 O O . PRO A 1 211 ? -13.804 -5.251 26.492 1.00 92.38 211 PRO A O 1
ATOM 1703 N N . LEU A 1 212 ? -12.541 -6.063 24.841 1.00 92.44 212 LEU A N 1
ATOM 1704 C CA . LEU A 1 212 ? -11.638 -6.809 25.720 1.00 92.44 212 LEU A CA 1
ATOM 1705 C C . LEU A 1 212 ? -10.835 -5.875 26.637 1.00 92.44 212 LEU A C 1
ATOM 1707 O O . LEU A 1 212 ? -10.687 -6.147 27.827 1.00 92.44 212 LEU A O 1
ATOM 1711 N N . LEU A 1 213 ? -10.383 -4.734 26.112 1.00 94.31 213 LEU A N 1
ATOM 1712 C CA . LEU A 1 213 ? -9.707 -3.694 26.890 1.00 94.31 213 LEU A CA 1
ATOM 1713 C C . LEU A 1 213 ? -10.644 -3.063 27.931 1.00 94.31 213 LEU A C 1
ATOM 1715 O O . LEU A 1 213 ? -10.227 -2.824 29.063 1.00 94.31 213 LEU A O 1
ATOM 1719 N N . LEU A 1 214 ? -11.914 -2.826 27.580 1.00 94.31 214 LEU A N 1
ATOM 1720 C CA . LEU A 1 214 ? -12.929 -2.328 28.515 1.00 94.31 214 LEU A CA 1
ATOM 1721 C C . LEU A 1 214 ? -13.206 -3.342 29.636 1.00 94.31 214 LEU A C 1
ATOM 1723 O O . LEU A 1 214 ? -13.243 -2.955 30.805 1.00 94.31 214 LEU A O 1
ATOM 1727 N N . ARG A 1 215 ? -13.290 -4.639 29.314 1.00 92.50 215 ARG A N 1
ATOM 1728 C CA . ARG A 1 215 ? -13.385 -5.722 30.310 1.00 92.50 215 ARG A CA 1
ATOM 1729 C C . ARG A 1 215 ? -12.183 -5.734 31.257 1.00 92.50 215 ARG A C 1
ATOM 1731 O O . ARG A 1 215 ? -12.335 -5.913 32.463 1.00 92.50 215 ARG A O 1
ATOM 1738 N N . GLU A 1 216 ? -10.979 -5.509 30.743 1.00 91.81 216 GLU A N 1
ATOM 1739 C CA . GLU A 1 216 ? -9.776 -5.416 31.575 1.00 91.81 216 GLU A CA 1
ATOM 1740 C C . GLU A 1 216 ? -9.742 -4.145 32.443 1.00 91.81 216 GLU A C 1
ATOM 1742 O O . GLU A 1 216 ? -9.206 -4.172 33.556 1.00 91.81 216 GLU A O 1
ATOM 1747 N N . LEU A 1 217 ? -10.317 -3.030 31.982 1.00 90.94 217 LEU A N 1
ATOM 1748 C CA . LEU A 1 217 ? -10.473 -1.829 32.808 1.00 90.94 217 LEU A CA 1
ATOM 1749 C C . LEU A 1 217 ? -11.465 -2.047 33.949 1.00 90.94 217 LEU A C 1
ATOM 1751 O O . LEU A 1 217 ? -11.192 -1.609 35.064 1.00 90.94 217 LEU A O 1
ATOM 1755 N N . GLU A 1 218 ? -12.567 -2.758 33.700 1.00 90.19 218 GLU A N 1
ATOM 1756 C CA . GLU A 1 218 ? -13.536 -3.137 34.737 1.00 90.19 218 GLU A CA 1
ATOM 1757 C C . GLU A 1 218 ? -12.882 -3.974 35.850 1.00 90.19 218 GLU A C 1
ATOM 1759 O O . GLU A 1 218 ? -13.206 -3.827 37.027 1.00 90.19 218 GLU A O 1
ATOM 1764 N N . ARG A 1 219 ? -11.857 -4.762 35.505 1.00 86.81 219 ARG A N 1
ATOM 1765 C CA . ARG A 1 219 ? -11.003 -5.498 36.454 1.00 86.81 219 ARG A CA 1
ATOM 1766 C C . ARG A 1 219 ? -9.957 -4.628 37.174 1.00 86.81 219 ARG A C 1
ATOM 1768 O O . ARG A 1 219 ? -9.036 -5.162 37.786 1.00 86.81 219 ARG A O 1
ATOM 1775 N N . ASN A 1 220 ? -10.098 -3.301 37.140 1.00 71.88 220 ASN A N 1
ATOM 1776 C CA . ASN A 1 220 ? -9.250 -2.309 37.814 1.00 71.88 220 ASN A CA 1
ATOM 1777 C C . ASN A 1 220 ? -7.794 -2.209 37.328 1.00 71.88 220 ASN A C 1
ATOM 1779 O O . ASN A 1 220 ? -6.918 -1.783 38.081 1.00 71.88 220 ASN A O 1
ATOM 1783 N N . SER A 1 221 ? -7.502 -2.559 36.073 1.00 68.81 221 SER A N 1
ATOM 1784 C CA . SER A 1 221 ? -6.107 -2.590 35.611 1.00 68.81 221 SER A CA 1
ATOM 1785 C C . SER A 1 221 ? -5.501 -1.217 35.302 1.00 68.81 221 SER A C 1
ATOM 1787 O O . SER A 1 221 ? -4.288 -1.094 35.415 1.00 68.81 221 SER A O 1
ATOM 1789 N N . GLY A 1 222 ? -6.269 -0.183 34.919 1.00 73.19 222 GLY A N 1
ATOM 1790 C CA . GLY A 1 222 ? -5.787 1.188 34.613 1.00 73.19 222 GLY A CA 1
ATOM 1791 C C . GLY A 1 222 ? -4.684 1.310 33.537 1.00 73.19 222 GLY A C 1
ATOM 1792 O O . GLY A 1 222 ? -4.318 2.405 33.119 1.00 73.19 222 GLY A O 1
ATOM 1793 N N . GLN A 1 223 ? -4.155 0.183 33.074 1.00 82.38 223 GLN A N 1
ATOM 1794 C CA . GLN A 1 223 ? -3.004 0.031 32.196 1.00 82.38 223 GLN A CA 1
ATOM 1795 C C . GLN A 1 223 ? -3.397 0.188 30.728 1.00 82.38 223 GLN A C 1
ATOM 1797 O O . GLN A 1 223 ? -2.542 0.462 29.894 1.00 82.38 223 GLN A O 1
ATOM 1802 N N . TRP A 1 224 ? -4.688 0.070 30.412 1.00 91.75 224 TRP A N 1
ATOM 1803 C CA . TRP A 1 224 ? -5.205 0.034 29.044 1.00 91.75 224 TRP A CA 1
ATOM 1804 C C . TRP A 1 224 ? -5.790 1.354 28.540 1.00 91.75 224 TRP A C 1
ATOM 1806 O O . TRP A 1 224 ? -6.173 1.431 27.379 1.00 91.75 224 TRP A O 1
ATOM 1816 N N . PHE A 1 225 ? -5.830 2.416 29.356 1.00 87.06 225 PHE A N 1
ATOM 1817 C CA . PHE A 1 225 ? -6.373 3.712 28.919 1.00 87.06 225 PHE A CA 1
ATOM 1818 C C . PHE A 1 225 ? -5.700 4.236 27.653 1.00 87.06 225 PHE A C 1
ATOM 1820 O O . PHE A 1 225 ? -6.361 4.783 26.774 1.00 87.06 225 PHE A O 1
ATOM 1827 N N . TRP A 1 226 ? -4.381 4.062 27.566 1.00 86.50 226 TRP A N 1
ATOM 1828 C CA . TRP A 1 226 ? -3.607 4.540 26.431 1.00 86.50 226 TRP A CA 1
ATOM 1829 C C . TRP A 1 226 ? -3.892 3.719 25.171 1.00 86.50 226 TRP A C 1
ATOM 1831 O O . TRP A 1 226 ? -4.076 4.302 24.107 1.00 86.50 226 TRP A O 1
ATOM 1841 N N . ALA A 1 227 ? -4.044 2.398 25.303 1.00 88.44 227 ALA A N 1
ATOM 1842 C CA . ALA A 1 227 ? -4.474 1.535 24.208 1.00 88.44 227 ALA A CA 1
ATOM 1843 C C . ALA A 1 227 ? -5.870 1.909 23.690 1.00 88.44 227 ALA A C 1
ATOM 1845 O O . ALA A 1 227 ? -6.030 2.124 22.492 1.00 88.44 227 ALA A O 1
ATOM 1846 N N . ILE A 1 228 ? -6.868 2.059 24.572 1.00 90.44 228 ILE A N 1
ATOM 1847 C CA . ILE A 1 228 ? -8.230 2.408 24.135 1.00 90.44 228 ILE A CA 1
ATOM 1848 C C . ILE A 1 228 ? -8.230 3.775 23.447 1.00 90.44 228 ILE A C 1
ATOM 1850 O O . ILE A 1 228 ? -8.799 3.889 22.369 1.00 90.44 228 ILE A O 1
ATOM 1854 N N . LYS A 1 229 ? -7.532 4.775 24.003 1.00 87.00 229 LYS A N 1
ATOM 1855 C CA . LYS A 1 229 ? -7.370 6.102 23.388 1.00 87.00 229 LYS A CA 1
ATOM 1856 C C . LYS A 1 229 ? -6.707 6.047 22.013 1.00 87.00 229 LYS A C 1
ATOM 1858 O O . LYS A 1 229 ? -7.174 6.704 21.090 1.00 87.00 229 LYS A O 1
ATOM 1863 N N . ALA A 1 230 ? -5.629 5.281 21.868 1.00 81.19 230 ALA A N 1
ATOM 1864 C CA . ALA A 1 230 ? -4.912 5.152 20.602 1.00 81.19 230 ALA A CA 1
ATOM 1865 C C . ALA A 1 230 ? -5.761 4.457 19.525 1.00 81.19 230 ALA A C 1
ATOM 1867 O O . ALA A 1 230 ? -5.703 4.826 18.358 1.00 81.19 230 ALA A O 1
ATOM 1868 N N . ILE A 1 231 ? -6.584 3.480 19.903 1.00 81.31 231 ILE A N 1
ATOM 1869 C CA . ILE A 1 231 ? -7.442 2.765 18.952 1.00 81.31 231 ILE A CA 1
ATOM 1870 C C . ILE A 1 231 ? -8.699 3.583 18.615 1.00 81.31 231 ILE A C 1
ATOM 1872 O O . ILE A 1 231 ? -9.117 3.637 17.458 1.00 81.31 231 ILE A O 1
ATOM 1876 N N . SER A 1 232 ? -9.332 4.198 19.617 1.00 81.00 232 SER A N 1
ATOM 1877 C CA . SER A 1 232 ? -10.589 4.933 19.444 1.00 81.00 232 SER A CA 1
ATOM 1878 C C . SER A 1 232 ? -10.397 6.347 18.906 1.00 81.00 232 SER A C 1
ATOM 1880 O O . SER A 1 232 ? -11.338 6.893 18.338 1.00 81.00 232 SER A O 1
ATOM 1882 N N . GLN A 1 233 ? -9.201 6.923 19.079 1.00 87.44 233 GLN A N 1
ATOM 1883 C CA . GLN A 1 233 ? -8.889 8.334 18.822 1.00 87.44 233 GLN A CA 1
ATOM 1884 C C . GLN A 1 233 ? -9.755 9.309 19.645 1.00 87.44 233 GLN A C 1
ATOM 1886 O O . GLN A 1 233 ? -9.874 10.487 19.315 1.00 87.44 233 GLN A O 1
ATOM 1891 N N . GLU A 1 234 ? -10.338 8.833 20.749 1.00 88.44 234 GLU A N 1
ATOM 1892 C CA . GLU A 1 234 ? -11.184 9.608 21.658 1.00 88.44 234 GLU A CA 1
ATOM 1893 C C . GLU A 1 234 ? -10.590 9.619 23.075 1.00 88.44 234 GLU A C 1
ATOM 1895 O O . GLU A 1 234 ? -9.828 8.733 23.453 1.00 88.44 234 GLU A O 1
ATOM 1900 N N . ASP A 1 235 ? -10.925 10.628 23.880 1.00 91.56 235 ASP A N 1
ATOM 1901 C CA . ASP A 1 235 ? -10.531 10.705 25.293 1.00 91.56 235 ASP A CA 1
ATOM 1902 C C . ASP A 1 235 ? -11.707 11.253 26.118 1.00 91.56 235 ASP A C 1
ATOM 1904 O O . ASP A 1 235 ? -11.887 12.471 26.185 1.00 91.56 235 ASP A O 1
ATOM 1908 N N . PRO A 1 236 ? -12.543 10.379 26.713 1.00 91.44 236 PRO A N 1
ATOM 1909 C CA . PRO A 1 236 ? -13.717 10.797 27.475 1.00 91.44 236 PRO A CA 1
ATOM 1910 C C . PRO A 1 236 ? -13.362 11.335 28.867 1.00 91.44 236 PRO A C 1
ATOM 1912 O O . PRO A 1 236 ? -14.250 11.788 29.585 1.00 91.44 236 PRO A O 1
ATOM 1915 N N . VAL A 1 237 ? -12.092 11.259 29.286 1.00 92.38 237 VAL A N 1
ATOM 1916 C CA . VAL A 1 237 ? -11.670 11.646 30.633 1.00 92.38 237 VAL A CA 1
ATOM 1917 C C . VAL A 1 237 ? -11.433 13.160 30.690 1.00 92.38 237 VAL A C 1
ATOM 1919 O O . VAL A 1 237 ? -10.491 13.663 30.063 1.00 92.38 237 VAL A O 1
ATOM 1922 N N . PRO A 1 238 ? -12.206 13.907 31.497 1.00 88.62 238 PRO A N 1
ATOM 1923 C CA . PRO A 1 238 ? -12.000 15.340 31.637 1.00 88.62 238 PRO A CA 1
ATOM 1924 C C . PRO A 1 238 ? -10.674 15.648 32.366 1.00 88.62 238 PRO A C 1
ATOM 1926 O O . PRO A 1 238 ? -10.228 14.846 33.202 1.00 88.62 238 PRO A O 1
ATOM 1929 N N . PRO A 1 239 ? -10.011 16.787 32.073 1.00 88.06 239 PRO A N 1
ATOM 1930 C CA . PRO A 1 239 ? -8.690 17.116 32.615 1.00 88.06 239 PRO A CA 1
ATOM 1931 C C . PRO A 1 239 ? -8.591 17.037 34.143 1.00 88.06 239 PRO A C 1
ATOM 1933 O O . PRO A 1 239 ? -7.579 16.572 34.663 1.00 88.06 239 PRO A O 1
ATOM 1936 N N . GLU A 1 240 ? -9.653 17.408 34.858 1.00 91.50 240 GLU A N 1
ATOM 1937 C CA . GLU A 1 240 ? -9.726 17.456 36.325 1.00 91.50 240 GLU A CA 1
ATOM 1938 C C . GLU A 1 240 ? -9.730 16.061 36.964 1.00 91.50 240 GLU A C 1
ATOM 1940 O O . GLU A 1 240 ? -9.486 15.910 38.162 1.00 91.50 240 GLU A O 1
ATOM 1945 N N . LYS A 1 241 ? -10.034 15.028 36.171 1.00 87.88 241 LYS A N 1
ATOM 1946 C CA . LYS A 1 241 ? -10.119 13.628 36.604 1.00 87.88 241 LYS A CA 1
ATOM 1947 C C . LYS A 1 241 ? -8.899 12.810 36.189 1.00 87.88 241 LYS A C 1
ATOM 1949 O O . LYS A 1 241 ? -8.785 11.643 36.563 1.00 87.88 241 LYS A O 1
ATOM 1954 N N . ARG A 1 242 ? -7.953 13.406 35.458 1.00 82.88 242 ARG A N 1
ATOM 1955 C CA . ARG A 1 242 ? -6.694 12.748 35.085 1.00 82.88 242 ARG A CA 1
ATOM 1956 C C . ARG A 1 242 ? -5.867 12.442 36.334 1.00 82.88 242 ARG A C 1
ATOM 1958 O O . ARG A 1 242 ? -5.750 13.263 37.237 1.00 82.88 242 ARG A O 1
ATOM 1965 N N . GLY A 1 243 ? -5.310 11.235 36.393 1.00 81.62 243 GLY A N 1
ATOM 1966 C CA . GLY A 1 243 ? -4.584 10.728 37.562 1.00 81.62 243 GLY A CA 1
ATOM 1967 C C . GLY A 1 243 ? -5.476 10.106 38.644 1.00 81.62 243 GLY A C 1
ATOM 1968 O O . GLY A 1 243 ? -4.964 9.409 39.515 1.00 81.62 243 GLY A O 1
ATOM 1969 N N . GLN A 1 244 ? -6.802 10.274 38.571 1.00 87.81 244 GLN A N 1
ATOM 1970 C CA . GLN A 1 244 ? -7.754 9.587 39.448 1.00 87.81 244 GLN A CA 1
ATOM 1971 C C . GLN A 1 244 ? -8.204 8.284 38.779 1.00 87.81 244 GLN A C 1
ATOM 1973 O O . GLN A 1 244 ? -9.262 8.235 38.160 1.00 87.81 244 GLN A O 1
ATOM 1978 N N . THR A 1 245 ? -7.397 7.223 38.886 1.00 86.38 245 THR A N 1
ATOM 1979 C CA . THR A 1 245 ? -7.582 5.963 38.136 1.00 86.38 245 THR A CA 1
ATOM 1980 C C . THR A 1 245 ? -9.015 5.432 38.162 1.00 86.38 245 THR A C 1
ATOM 1982 O O . THR A 1 245 ? -9.540 5.073 37.115 1.00 86.38 245 THR A O 1
ATOM 1985 N N . GLN A 1 246 ? -9.675 5.432 39.322 1.00 89.44 246 GLN A N 1
ATOM 1986 C CA . GLN A 1 246 ? -11.054 4.943 39.457 1.00 89.44 246 GLN A CA 1
ATOM 1987 C C . GLN A 1 246 ? -12.069 5.791 38.677 1.00 89.44 246 GLN A C 1
ATOM 1989 O O . GLN A 1 246 ? -12.921 5.257 37.971 1.00 89.44 246 GLN A O 1
ATOM 1994 N N . GLU A 1 247 ? -11.936 7.116 38.728 1.00 92.25 247 GLU A N 1
ATOM 1995 C CA . GLU A 1 247 ? -12.783 8.013 37.940 1.00 92.25 247 GLU A CA 1
ATOM 1996 C C . GLU A 1 247 ? -12.506 7.840 36.443 1.00 92.25 247 GLU A C 1
ATOM 1998 O O . GLU A 1 247 ? -13.440 7.770 35.650 1.00 92.25 247 GLU A O 1
ATOM 2003 N N . MET A 1 248 ? -11.236 7.696 36.053 1.00 91.00 248 MET A N 1
ATOM 2004 C CA . MET A 1 248 ? -10.850 7.447 34.662 1.00 91.00 248 MET A CA 1
ATOM 2005 C C . MET A 1 248 ? -11.451 6.142 34.122 1.00 91.00 248 MET A C 1
ATOM 2007 O O . MET A 1 248 ? -11.965 6.140 33.005 1.00 91.00 248 MET A O 1
ATOM 2011 N N . ILE A 1 249 ? -11.436 5.055 34.910 1.00 93.62 249 ILE A N 1
ATOM 2012 C CA . ILE A 1 249 ? -12.119 3.796 34.564 1.00 93.62 249 ILE A CA 1
ATOM 2013 C C . ILE A 1 249 ? -13.598 4.073 34.306 1.00 93.62 249 ILE A C 1
ATOM 2015 O O . ILE A 1 249 ? -14.106 3.675 33.260 1.00 93.62 249 ILE A O 1
ATOM 2019 N N . ARG A 1 250 ? -14.279 4.798 35.205 1.00 94.19 250 ARG A N 1
ATOM 2020 C CA . ARG A 1 250 ? -15.709 5.097 35.048 1.00 94.19 250 ARG A CA 1
ATOM 2021 C C . ARG A 1 250 ? -16.005 5.807 33.725 1.00 94.19 250 ARG A C 1
ATOM 2023 O O . ARG A 1 250 ? -16.866 5.339 32.987 1.00 94.19 250 ARG A O 1
ATOM 2030 N N . TYR A 1 251 ? -15.266 6.869 33.395 1.00 95.81 251 TYR A N 1
ATOM 2031 C CA . TYR A 1 251 ? -15.449 7.607 32.136 1.00 95.81 251 TYR A CA 1
ATOM 2032 C C . TYR A 1 251 ? -15.246 6.723 30.900 1.00 95.81 251 TYR A C 1
ATOM 2034 O O . TYR A 1 251 ? -16.019 6.806 29.947 1.00 95.81 251 TYR A O 1
ATOM 2042 N N . TRP A 1 252 ? -14.245 5.841 30.918 1.00 95.31 252 TRP A N 1
ATOM 2043 C CA . TRP A 1 252 ? -13.996 4.915 29.813 1.00 95.31 252 TRP A CA 1
ATOM 2044 C C . TRP A 1 252 ? -15.083 3.847 29.661 1.00 95.31 252 TRP A C 1
ATOM 2046 O O . TRP A 1 252 ? -15.495 3.554 28.539 1.00 95.31 252 TRP A O 1
ATOM 2056 N N . LEU A 1 253 ? -15.586 3.294 30.768 1.00 95.25 253 LEU A N 1
ATOM 2057 C CA . LEU A 1 253 ? -16.683 2.324 30.738 1.00 95.25 253 LEU A CA 1
ATOM 2058 C C . LEU A 1 253 ? -18.006 2.977 30.309 1.00 95.25 253 LEU A C 1
ATOM 2060 O O . LEU A 1 253 ? -18.759 2.388 29.537 1.00 95.25 253 LEU A O 1
ATOM 2064 N N . GLU A 1 254 ? -18.302 4.196 30.766 1.00 95.62 254 GLU A N 1
ATOM 2065 C CA . GLU A 1 254 ? -19.480 4.956 30.322 1.00 95.62 254 GLU A CA 1
ATOM 2066 C C . GLU A 1 254 ? -19.415 5.265 28.824 1.00 95.62 254 GLU A C 1
ATOM 2068 O O . GLU A 1 254 ? -20.380 5.007 28.101 1.00 95.62 254 GLU A O 1
ATOM 2073 N N . TRP A 1 255 ? -18.261 5.725 28.340 1.00 96.75 255 TRP A N 1
ATOM 2074 C CA . TRP A 1 255 ? -18.006 5.923 26.915 1.00 96.75 255 TRP A CA 1
ATOM 2075 C C . TRP A 1 255 ? -18.205 4.630 26.116 1.00 96.75 255 TRP A C 1
ATOM 2077 O O . TRP A 1 255 ? -18.892 4.633 25.094 1.00 96.75 255 TRP A O 1
ATOM 2087 N N . GLY A 1 256 ? -17.686 3.503 26.615 1.00 95.38 256 GLY A N 1
ATOM 2088 C CA . GLY A 1 256 ? -17.857 2.197 25.982 1.00 95.38 256 GLY A CA 1
ATOM 2089 C C . GLY A 1 256 ? -19.332 1.830 25.793 1.00 95.38 256 GLY A C 1
ATOM 2090 O O . GLY A 1 256 ? -19.734 1.408 24.706 1.00 95.38 256 GLY A O 1
ATOM 2091 N N . LYS A 1 257 ? -20.160 2.069 26.822 1.00 95.25 257 LYS A N 1
ATOM 2092 C CA . LYS A 1 257 ? -21.615 1.837 26.777 1.00 95.25 257 LYS A CA 1
ATOM 2093 C C . LYS A 1 257 ? -22.298 2.761 25.770 1.00 95.25 257 LYS A C 1
ATOM 2095 O O . LYS A 1 257 ? -23.123 2.298 24.988 1.00 95.25 257 LYS A O 1
ATOM 2100 N N . GLN A 1 258 ? -21.939 4.046 25.755 1.00 94.19 258 GLN A N 1
ATOM 2101 C CA . GLN A 1 258 ? -22.501 5.037 24.826 1.00 94.19 258 GLN A CA 1
ATOM 2102 C C . GLN A 1 258 ? -22.191 4.712 23.360 1.00 94.19 258 GLN A C 1
ATOM 2104 O O . GLN A 1 258 ? -23.030 4.932 22.491 1.00 94.19 258 GLN A O 1
ATOM 2109 N N . LYS A 1 259 ? -21.010 4.149 23.080 1.00 90.50 259 LYS A N 1
ATOM 2110 C CA . LYS A 1 259 ? -20.614 3.689 21.738 1.00 90.50 259 LYS A CA 1
ATOM 2111 C C . LYS A 1 259 ? -21.230 2.344 21.341 1.00 90.50 259 LYS A C 1
ATOM 2113 O O . LYS A 1 259 ? -21.014 1.892 20.221 1.00 90.50 259 LYS A O 1
ATOM 2118 N N . GLY A 1 260 ? -21.992 1.708 22.232 1.00 92.00 260 GLY A N 1
ATOM 2119 C CA . GLY A 1 260 ? -22.663 0.435 21.972 1.00 92.00 260 GLY A CA 1
ATOM 2120 C C . GLY A 1 260 ? -21.757 -0.793 22.075 1.00 92.00 260 GLY A C 1
ATOM 2121 O O . GLY A 1 260 ? -22.166 -1.873 21.645 1.00 92.00 260 GLY A O 1
ATOM 2122 N N . TYR A 1 261 ? -20.552 -0.666 22.644 1.00 89.81 261 TYR A N 1
ATOM 2123 C CA . TYR A 1 261 ? -19.710 -1.831 22.902 1.00 89.81 261 TYR A CA 1
ATOM 2124 C C . TYR A 1 261 ? -20.362 -2.735 23.953 1.00 89.81 261 TYR A C 1
ATOM 2126 O O . TYR A 1 261 ? -20.992 -2.272 24.906 1.00 89.81 261 TYR A O 1
ATOM 2134 N N . ARG A 1 262 ? -20.191 -4.045 23.775 1.00 85.69 262 ARG A N 1
ATOM 2135 C CA . ARG A 1 262 ? -20.574 -5.078 24.741 1.00 85.69 262 ARG A CA 1
ATOM 2136 C C . ARG A 1 262 ? -19.326 -5.876 25.079 1.00 85.69 262 ARG A C 1
ATOM 2138 O O . ARG A 1 262 ? -18.667 -6.344 24.154 1.00 85.69 262 ARG A O 1
ATOM 2145 N N . TRP A 1 263 ? -19.011 -6.000 26.361 1.00 85.94 263 TRP A N 1
ATOM 2146 C CA . TRP A 1 263 ? -17.824 -6.685 26.864 1.00 85.94 263 TRP A CA 1
ATOM 2147 C C . TRP A 1 263 ? -18.146 -7.526 28.086 1.00 85.94 263 TRP A C 1
ATOM 2149 O O . TRP A 1 263 ? -19.174 -7.256 28.740 1.00 85.94 263 TRP A O 1
#

Sequence (263 aa):
MKITQVPSQYYPVLNQLIELDDTIIEDLVQSLKIVPPTLELEALTKTVASQVRTISQHRISDILEFVISLYALSDEHEITQDEVVNFLDNFIRNSEEFTHVNLNHLERLKHRLSRLMEPGGVLYLLSKSANVILDNERILVRSGLNKPGIWEKSGNYRVQNLDPTVSEVEKTFLELAEQWRRETRGISSTNKASMHPLYQQIIGMGKAVIPLLLRELERNSGQWFWAIKAISQEDPVPPEKRGQTQEMIRYWLEWGKQKGYRW